Protein AF-A0A093X6L3-F1 (afdb_monomer)

Solvent-accessible surface area (backbone atoms only — not comparable to full-atom values): 15913 Å² total; per-residue (Å²): 143,77,87,82,82,77,93,65,81,79,76,78,76,73,74,77,77,55,94,42,71,71,52,40,49,50,62,57,40,66,75,55,52,45,45,46,65,46,51,22,37,48,50,16,42,62,71,37,81,84,49,60,29,46,73,72,15,43,45,73,48,80,65,42,68,60,50,48,42,68,75,51,39,84,50,42,48,76,58,95,65,26,39,26,51,67,43,74,65,54,55,50,54,31,60,47,83,68,98,80,60,98,78,60,88,68,55,54,53,64,46,61,49,23,43,53,49,19,51,34,22,52,53,57,67,64,22,64,43,63,75,82,37,86,46,68,80,60,49,55,50,49,64,62,30,36,61,41,29,56,60,25,49,45,56,32,86,78,77,54,70,69,60,51,53,53,54,55,55,59,41,39,75,88,41,69,57,29,67,63,34,46,65,56,24,42,49,73,79,38,72,89,58,87,80,77,61,68,44,47,68,35,53,38,34,40,52,54,38,59,70,56,52,52,54,36,61,77,64,69,76,64,63,61,79,52,53,38,79,70,72,45,27,29,67,55,29,35,52,48,36,55,44,60,72,66,46,85,49,86,81,53,58,62,62,53,52,46,45,73,72,70,39,80,78,80,80,74,77,81,79,128

Mean predicted aligned error: 12.71 Å

Foldseek 3Di:
DDDDDDPDPDDPPPPDDQPDPVSVCVVVFVVAKDALLLVQQLVLLLPVVPALASVNSGHDSVCSQVVCCVVCPQQWDADPRIITGPDPVSVVVQQDDDPDDPPPPRHDDLLVVLVSLLSSLLSLLSRPCVQVDPDCSRCVCLLVSLQCNLVSLLSNPDDDPVSLVSLLVCLQPVDVSVVRSVVSNCCNLPVPDDDDFDHSLLVCLLSVVVVNVVVCVVVVPDDQCDAIPQRAGNVNSNVLSVVSVVCPDPDCVVVSVVCSVPPHDPPPPPDD

Radius of gyration: 22.56 Å; Cα contacts (8 Å, |Δi|>4): 271; chains: 1; bounding box: 48×63×77 Å

Structure (mmCIF, N/CA/C/O backbone):
data_AF-A0A093X6L3-F1
#
_entry.id   AF-A0A093X6L3-F1
#
loop_
_atom_site.group_PDB
_atom_site.id
_atom_site.type_symbol
_atom_site.label_atom_id
_atom_site.label_alt_id
_atom_site.label_comp_id
_atom_site.label_asym_id
_atom_site.label_entity_id
_atom_site.label_seq_id
_atom_site.pdbx_PDB_ins_code
_atom_site.Cartn_x
_atom_site.Cartn_y
_atom_site.Cartn_z
_atom_site.occupancy
_atom_site.B_iso_or_equiv
_atom_site.auth_seq_id
_atom_site.auth_comp_id
_atom_site.auth_asym_id
_atom_site.auth_atom_id
_atom_site.pdbx_PDB_model_num
ATOM 1 N N . MET A 1 1 ? -26.623 -39.505 -35.369 1.00 36.78 1 MET A N 1
ATOM 2 C CA . MET A 1 1 ? -26.899 -39.295 -33.933 1.00 36.78 1 MET A CA 1
ATOM 3 C C . MET A 1 1 ? -25.691 -38.605 -33.318 1.00 36.78 1 MET A C 1
ATOM 5 O O . MET A 1 1 ? -24.685 -39.255 -33.071 1.00 36.78 1 MET A O 1
ATOM 9 N N . ARG A 1 2 ? -25.741 -37.274 -33.209 1.00 32.59 2 ARG A N 1
ATOM 10 C CA . ARG A 1 2 ? -24.766 -36.448 -32.484 1.00 32.59 2 ARG A CA 1
ATOM 11 C C . ARG A 1 2 ? -25.554 -35.759 -31.376 1.00 32.59 2 ARG A C 1
ATOM 13 O O . ARG A 1 2 ? -26.572 -35.148 -31.677 1.00 32.59 2 ARG A O 1
ATOM 20 N N . ASN A 1 3 ? -25.120 -35.947 -30.135 1.00 32.47 3 ASN A N 1
ATOM 21 C CA . ASN A 1 3 ? -25.684 -35.278 -28.970 1.00 32.47 3 ASN A CA 1
ATOM 22 C C . ASN A 1 3 ? -25.312 -33.796 -29.027 1.00 32.47 3 ASN A C 1
ATOM 24 O O . ASN A 1 3 ? -24.130 -33.455 -28.996 1.00 32.47 3 ASN A O 1
ATOM 28 N N . GLU A 1 4 ? -26.324 -32.941 -29.108 1.00 37.06 4 GLU A N 1
ATOM 29 C CA . GLU A 1 4 ? -26.212 -31.515 -28.828 1.00 37.06 4 GLU A CA 1
ATOM 30 C C . GLU A 1 4 ? -26.071 -31.348 -27.309 1.00 37.06 4 GLU A C 1
ATOM 32 O O . GLU A 1 4 ? -27.003 -31.615 -26.552 1.00 37.06 4 GLU A O 1
ATOM 37 N N . ALA A 1 5 ? -24.875 -30.974 -26.850 1.00 39.84 5 ALA A N 1
ATOM 38 C CA . ALA A 1 5 ? -24.668 -30.545 -25.474 1.00 39.84 5 ALA A CA 1
ATOM 39 C C . ALA A 1 5 ? -25.173 -29.102 -25.352 1.00 39.84 5 ALA A C 1
ATOM 41 O O . ALA A 1 5 ? -24.643 -28.182 -25.972 1.00 39.84 5 ALA A O 1
ATOM 42 N N . SER A 1 6 ? -26.248 -28.944 -24.592 1.00 39.56 6 SER A N 1
ATOM 43 C CA . SER A 1 6 ? -26.929 -27.690 -24.305 1.00 39.56 6 SER A CA 1
ATOM 44 C C . SER A 1 6 ? -26.009 -26.670 -23.622 1.00 39.56 6 SER 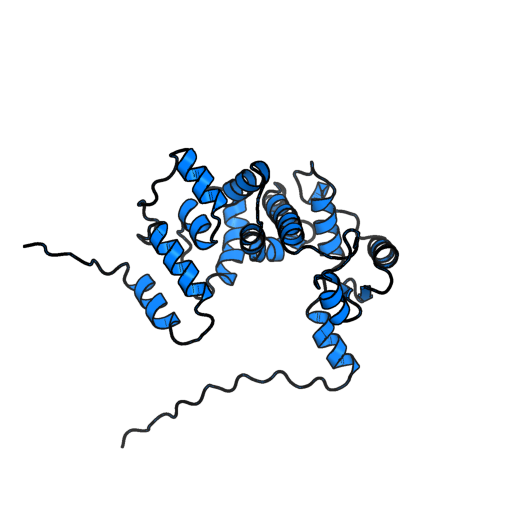A C 1
ATOM 46 O O . SER A 1 6 ? -25.432 -26.967 -22.578 1.00 39.56 6 SER A O 1
ATOM 48 N N . LEU A 1 7 ? -25.936 -25.463 -24.187 1.00 41.69 7 LEU A N 1
ATOM 49 C CA . LEU A 1 7 ? -25.287 -24.272 -23.631 1.00 41.69 7 LEU A CA 1
ATOM 50 C C . LEU A 1 7 ? -26.154 -23.666 -22.513 1.00 41.69 7 LEU A C 1
ATOM 52 O O . LEU A 1 7 ? -26.886 -22.706 -22.741 1.00 41.69 7 LEU A O 1
ATOM 56 N N . TRP A 1 8 ? -26.104 -24.244 -21.315 1.00 38.00 8 TRP A N 1
ATOM 57 C CA . TRP A 1 8 ? -26.571 -23.569 -20.101 1.00 38.00 8 TRP A CA 1
ATOM 58 C C . TRP A 1 8 ? -25.342 -23.147 -19.293 1.00 38.00 8 TRP A C 1
ATOM 60 O O . TRP A 1 8 ? -24.444 -23.975 -19.137 1.00 38.00 8 TRP A O 1
ATOM 70 N N . PRO A 1 9 ? -25.277 -21.905 -18.783 1.00 38.31 9 PRO A N 1
ATOM 71 C CA . PRO A 1 9 ? -24.230 -21.534 -17.848 1.00 38.31 9 PRO A CA 1
ATOM 72 C C . PRO A 1 9 ? -24.374 -22.424 -16.616 1.00 38.31 9 PRO A C 1
ATOM 74 O O . PRO A 1 9 ? -25.460 -22.517 -16.028 1.00 38.31 9 PRO A O 1
ATOM 77 N N . ASP A 1 10 ? -23.295 -23.127 -16.271 1.00 42.56 10 ASP A N 1
ATOM 78 C CA . ASP A 1 10 ? -23.202 -23.844 -15.009 1.00 42.56 10 ASP A CA 1
ATOM 79 C C . ASP A 1 10 ? -23.599 -22.880 -13.897 1.00 42.56 10 ASP A C 1
ATOM 81 O O . ASP A 1 10 ? -23.088 -21.767 -13.793 1.00 42.56 10 ASP A O 1
ATOM 85 N N . ARG A 1 11 ? -24.599 -23.307 -13.124 1.00 45.31 11 ARG A N 1
ATOM 86 C CA . ARG A 1 11 ? -25.235 -22.549 -12.052 1.00 45.31 11 ARG A CA 1
ATOM 87 C C . ARG A 1 11 ? -24.169 -21.855 -11.209 1.00 45.31 11 ARG A C 1
ATOM 89 O O . ARG A 1 11 ? -23.527 -22.510 -10.388 1.00 45.31 11 ARG A O 1
ATOM 96 N N . GLU A 1 12 ? -24.049 -20.537 -11.338 1.00 40.53 12 GLU A N 1
ATOM 97 C CA . GLU A 1 12 ? -23.501 -19.736 -10.255 1.00 40.53 12 GLU A CA 1
ATOM 98 C C . GLU A 1 12 ? -24.338 -20.067 -9.022 1.00 40.53 12 GLU A C 1
ATOM 100 O O . GLU A 1 12 ? -25.542 -19.798 -8.951 1.00 40.53 12 GLU A O 1
ATOM 105 N N . THR A 1 13 ? -23.729 -20.775 -8.076 1.00 41.03 13 THR A N 1
ATOM 106 C CA . THR A 1 13 ? -24.368 -21.099 -6.811 1.00 41.03 13 THR A CA 1
ATOM 107 C C . THR A 1 13 ? -24.620 -19.786 -6.098 1.00 41.03 13 THR A C 1
ATOM 109 O O . THR A 1 13 ? -23.701 -19.210 -5.515 1.00 41.03 13 THR A O 1
ATOM 112 N N . ILE A 1 14 ? -25.864 -19.311 -6.160 1.00 50.16 14 ILE A N 1
ATOM 113 C CA . ILE A 1 14 ? -26.328 -18.196 -5.345 1.00 50.16 14 ILE A CA 1
ATOM 114 C C . ILE A 1 14 ? -25.951 -18.548 -3.899 1.00 50.16 14 ILE A C 1
ATOM 116 O O . ILE A 1 14 ? -26.355 -19.617 -3.421 1.00 50.16 14 ILE A O 1
ATOM 120 N N . PRO A 1 15 ? -25.144 -17.721 -3.210 1.00 58.50 15 PRO A N 1
ATOM 121 C CA . PRO A 1 15 ? -24.748 -18.017 -1.847 1.00 58.50 15 PRO A CA 1
ATOM 122 C C . PRO A 1 15 ? -26.011 -18.196 -0.996 1.00 58.50 15 PRO A C 1
ATOM 124 O O . PRO A 1 15 ? -26.957 -17.416 -1.140 1.00 58.50 15 PRO A O 1
ATOM 127 N N . PRO A 1 16 ? -26.061 -19.228 -0.136 1.00 70.25 16 PRO A N 1
ATOM 128 C CA . PRO A 1 16 ? -27.260 -19.547 0.620 1.00 70.25 16 PRO A CA 1
ATOM 129 C C . PRO A 1 16 ? -27.702 -18.331 1.431 1.00 70.25 16 PRO A C 1
ATOM 131 O O . PRO A 1 16 ? -26.885 -17.690 2.112 1.00 70.25 16 PRO A O 1
ATOM 134 N N . LEU A 1 17 ? -29.002 -18.032 1.339 1.00 65.38 17 LEU A N 1
ATOM 135 C CA . LEU A 1 17 ? -29.633 -16.980 2.122 1.00 65.38 17 LEU A CA 1
ATOM 136 C C . LEU A 1 17 ? -29.279 -17.194 3.605 1.00 65.38 17 LEU A C 1
ATOM 138 O O . LEU A 1 17 ? -29.352 -18.327 4.086 1.00 65.38 17 LEU A O 1
ATOM 142 N N . PRO A 1 18 ? -28.838 -16.148 4.321 1.00 73.38 18 PRO A N 1
ATOM 143 C CA . PRO A 1 18 ? -28.549 -16.244 5.749 1.00 73.38 18 PRO A CA 1
ATOM 144 C C . PRO A 1 18 ? -29.778 -16.762 6.507 1.00 73.38 18 PRO A C 1
ATOM 146 O O . PRO A 1 18 ? -30.895 -16.315 6.249 1.00 73.38 18 PRO A O 1
ATOM 149 N N . MET A 1 19 ? -29.582 -17.704 7.435 1.00 74.19 19 MET A N 1
ATOM 150 C CA . MET A 1 19 ? -30.686 -18.381 8.128 1.00 74.19 19 MET A CA 1
ATOM 151 C C . MET A 1 19 ? -31.453 -17.450 9.067 1.00 74.19 19 MET A C 1
ATOM 153 O O . MET A 1 19 ? -32.583 -17.745 9.451 1.00 74.19 19 MET A O 1
ATOM 157 N N . ASN A 1 20 ? -30.840 -16.342 9.479 1.00 70.94 20 ASN A N 1
ATOM 158 C CA . ASN A 1 20 ? -31.464 -15.339 10.322 1.00 70.94 20 ASN A CA 1
ATOM 159 C C . ASN A 1 20 ? -30.838 -13.957 10.103 1.00 70.94 20 ASN A C 1
ATOM 161 O O . ASN A 1 20 ? -29.790 -13.802 9.475 1.00 70.94 20 ASN A O 1
ATOM 165 N N . VAL A 1 21 ? -31.515 -12.945 10.645 1.00 64.56 21 VAL A N 1
ATOM 166 C CA . VAL A 1 21 ? -31.099 -11.543 10.568 1.00 64.56 21 VAL A CA 1
ATOM 167 C C . VAL A 1 21 ? -29.666 -11.341 11.105 1.00 64.56 21 VAL A C 1
ATOM 169 O O . VAL A 1 21 ? -28.874 -10.740 10.384 1.00 64.56 21 VAL A O 1
ATOM 172 N N . PRO A 1 22 ? -29.261 -11.882 12.274 1.00 69.00 22 PRO A N 1
ATOM 173 C CA . PRO A 1 22 ? -27.867 -11.820 12.732 1.00 69.00 22 PRO A CA 1
ATOM 174 C C . PRO A 1 22 ? -26.827 -12.382 11.751 1.00 69.00 22 PRO A C 1
ATOM 176 O O . PRO A 1 22 ? -25.810 -11.734 11.526 1.00 69.00 22 PRO A O 1
ATOM 179 N N . GLU A 1 23 ? -27.074 -13.539 11.133 1.00 70.19 23 GLU A N 1
ATOM 180 C CA . GLU A 1 23 ? -26.163 -14.138 10.144 1.00 70.19 23 GLU A CA 1
ATOM 181 C C . GLU A 1 23 ? -26.102 -13.299 8.855 1.00 70.19 23 GLU A C 1
ATOM 183 O O . GLU A 1 23 ? -25.055 -13.191 8.215 1.00 70.19 23 GLU A O 1
ATOM 188 N N . ALA A 1 24 ? -27.215 -12.658 8.482 1.00 66.62 24 ALA A N 1
ATOM 189 C CA . ALA A 1 24 ? -27.254 -11.718 7.366 1.00 66.62 24 ALA A CA 1
ATOM 190 C C . ALA A 1 24 ? -26.367 -10.506 7.650 1.00 66.62 24 ALA A C 1
ATOM 192 O O . ALA A 1 24 ? -25.527 -10.147 6.823 1.00 66.62 24 ALA A O 1
ATOM 193 N N . TYR A 1 25 ? -26.504 -9.930 8.847 1.00 60.31 25 TYR A N 1
ATOM 194 C CA . TYR A 1 25 ? -25.642 -8.851 9.309 1.00 60.31 25 TYR A CA 1
ATOM 195 C C . TYR A 1 25 ? -24.182 -9.295 9.369 1.00 60.31 25 TYR A C 1
ATOM 197 O O . TYR A 1 25 ? -23.328 -8.586 8.861 1.00 60.31 25 TYR A O 1
ATOM 205 N N . GLU A 1 26 ? -23.870 -10.482 9.885 1.00 64.12 26 GLU A N 1
ATOM 206 C CA . GLU A 1 26 ? -22.498 -10.995 9.929 1.00 64.12 26 GLU A CA 1
ATOM 207 C C . GLU A 1 26 ? -21.884 -11.158 8.528 1.00 64.12 26 GLU A C 1
ATOM 209 O O . GLU A 1 26 ? -20.739 -10.762 8.310 1.00 64.12 26 GLU A O 1
ATOM 214 N N . LYS A 1 27 ? -22.640 -11.667 7.547 1.00 66.88 27 LYS A N 1
ATOM 215 C CA . LYS A 1 27 ? -22.183 -11.769 6.149 1.00 66.88 27 LYS A CA 1
ATOM 216 C C . LYS A 1 27 ? -21.976 -10.404 5.489 1.00 66.88 27 LYS A C 1
ATOM 218 O O . LYS A 1 27 ? -21.050 -10.268 4.694 1.00 66.88 27 LYS A O 1
ATOM 223 N N . ILE A 1 28 ? -22.807 -9.407 5.799 1.00 62.12 28 ILE A N 1
ATOM 224 C CA . ILE A 1 28 ? -22.666 -8.033 5.286 1.00 62.12 28 ILE A CA 1
ATOM 225 C C . ILE A 1 28 ? -21.468 -7.340 5.944 1.00 62.12 28 ILE A C 1
ATOM 227 O O . ILE A 1 28 ? -20.628 -6.768 5.258 1.00 62.12 28 ILE A O 1
ATOM 231 N N . LEU A 1 29 ? -21.351 -7.438 7.266 1.00 54.69 29 LEU A N 1
ATOM 232 C CA . LEU A 1 29 ? -20.326 -6.765 8.061 1.00 54.69 29 LEU A CA 1
ATOM 233 C C . LEU A 1 29 ? -18.935 -7.368 7.827 1.00 54.69 29 LEU A C 1
ATOM 235 O O . LEU A 1 29 ? -17.958 -6.627 7.757 1.00 54.69 29 LEU A O 1
ATOM 239 N N . ASN A 1 30 ? -18.830 -8.681 7.591 1.00 60.22 30 ASN A N 1
ATOM 240 C CA . ASN A 1 30 ? -17.570 -9.316 7.184 1.00 60.22 30 ASN A CA 1
ATOM 241 C C . ASN A 1 30 ? -17.024 -8.802 5.840 1.00 60.22 30 ASN A C 1
ATOM 243 O O . ASN A 1 30 ? -15.844 -9.003 5.569 1.00 60.22 30 ASN A O 1
ATOM 247 N N . ARG A 1 31 ? -17.832 -8.132 5.004 1.00 57.53 31 ARG A N 1
ATOM 248 C CA . ARG A 1 31 ? -17.331 -7.503 3.768 1.00 57.53 31 ARG A CA 1
ATOM 249 C C . ARG A 1 31 ? -16.543 -6.219 4.029 1.00 57.53 31 ARG A C 1
ATOM 251 O O . ARG A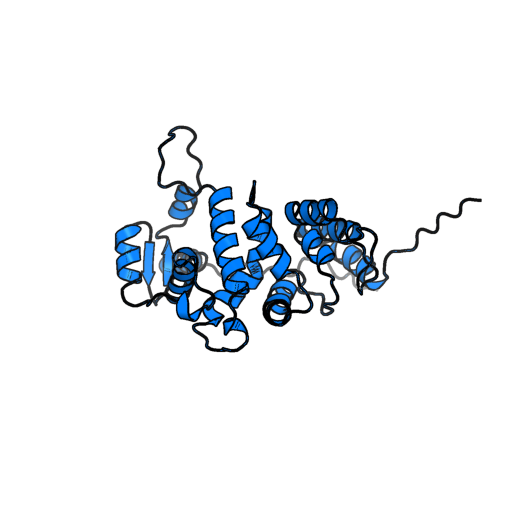 1 31 ? -15.824 -5.782 3.141 1.00 57.53 31 ARG A O 1
ATOM 258 N N . VAL A 1 32 ? -16.677 -5.615 5.213 1.00 61.97 32 VAL A N 1
ATOM 259 C CA . VAL A 1 32 ? -16.123 -4.284 5.530 1.00 61.97 32 VAL A CA 1
ATOM 260 C C . VAL A 1 32 ? -15.421 -4.293 6.892 1.00 61.97 32 VAL A C 1
ATOM 262 O O . VAL A 1 32 ? -15.550 -3.363 7.688 1.00 61.97 32 VAL A O 1
ATOM 265 N N . SER A 1 33 ? -14.710 -5.383 7.193 1.00 74.44 33 SER A N 1
ATOM 266 C CA . SER A 1 33 ? -13.996 -5.547 8.460 1.00 74.44 33 SER A CA 1
ATOM 267 C C . SER A 1 33 ? -12.486 -5.494 8.276 1.00 74.44 33 SER A C 1
ATOM 269 O O . SER A 1 33 ? -11.973 -6.132 7.359 1.00 74.44 33 SER A O 1
ATOM 271 N N . VAL A 1 34 ? -11.781 -4.834 9.192 1.00 82.50 34 VAL A N 1
ATOM 272 C CA . VAL A 1 34 ? -10.309 -4.820 9.252 1.00 82.50 34 VAL A CA 1
ATOM 273 C C . VAL A 1 34 ? -9.838 -5.317 10.612 1.00 82.50 34 VAL A C 1
ATOM 275 O O . VAL A 1 34 ? -10.431 -4.976 11.639 1.00 82.50 34 VAL A O 1
ATOM 278 N N . HIS A 1 35 ? -8.798 -6.148 10.651 1.00 89.62 35 HIS A N 1
ATOM 279 C CA . HIS A 1 35 ? -8.265 -6.641 11.915 1.00 89.62 35 HIS A CA 1
ATOM 280 C C . HIS A 1 35 ? -7.524 -5.509 12.651 1.00 89.62 35 HIS A C 1
ATOM 282 O O . HIS A 1 35 ? -6.781 -4.737 12.054 1.00 89.62 35 HIS A O 1
ATOM 288 N N . GLU A 1 36 ? -7.656 -5.415 13.972 1.00 88.12 36 GLU A N 1
ATOM 289 C CA . GLU A 1 36 ? -7.079 -4.340 14.794 1.00 88.12 36 GLU A CA 1
ATOM 290 C C . GLU A 1 36 ? -5.564 -4.208 14.600 1.00 88.12 36 GLU A C 1
ATOM 292 O O . GLU A 1 36 ? -5.048 -3.109 14.457 1.00 88.12 36 GLU A O 1
ATOM 297 N N . LYS A 1 37 ? -4.848 -5.334 14.517 1.00 91.44 37 LYS A N 1
ATOM 298 C CA . LYS A 1 37 ? -3.412 -5.374 14.185 1.00 91.44 37 LYS A CA 1
ATOM 299 C C . LYS A 1 37 ? -3.074 -4.844 12.785 1.00 91.44 37 LYS A C 1
ATOM 301 O O . LYS A 1 37 ? -2.024 -4.232 12.623 1.00 91.44 37 LYS A O 1
ATOM 306 N N . GLU A 1 38 ? -3.930 -5.073 11.790 1.00 92.31 38 GLU A N 1
ATOM 307 C CA . GLU A 1 38 ? -3.756 -4.500 10.445 1.00 92.31 38 GLU A CA 1
ATOM 308 C C . GLU A 1 38 ? -3.947 -2.985 10.504 1.00 92.31 38 GLU A C 1
ATOM 310 O O . GLU A 1 38 ? -3.107 -2.242 10.004 1.00 92.31 38 GLU A O 1
ATOM 315 N N . MET A 1 39 ? -4.988 -2.525 11.207 1.00 92.00 39 MET A N 1
ATOM 316 C CA . MET A 1 39 ? -5.229 -1.103 11.455 1.00 92.00 39 MET A CA 1
ATOM 317 C C . MET A 1 39 ? -4.075 -0.452 12.232 1.00 92.00 39 MET A C 1
ATOM 319 O O . MET A 1 39 ? -3.645 0.641 11.880 1.00 92.00 39 MET A O 1
ATOM 323 N N . ALA A 1 40 ? -3.532 -1.123 13.252 1.00 93.75 40 ALA A N 1
ATOM 324 C CA . ALA A 1 40 ? -2.395 -0.640 14.034 1.00 93.75 40 ALA A CA 1
ATOM 325 C C . ALA A 1 40 ? -1.152 -0.437 13.159 1.00 93.75 40 ALA A C 1
ATOM 327 O O . ALA A 1 40 ? -0.491 0.596 13.259 1.00 93.75 40 ALA A O 1
ATOM 328 N N . MET A 1 41 ? -0.858 -1.402 12.283 1.00 95.06 41 MET A N 1
ATOM 329 C CA . MET A 1 41 ? 0.242 -1.291 11.329 1.00 95.06 41 MET A CA 1
ATOM 330 C C . MET A 1 41 ? -0.016 -0.171 10.315 1.00 95.06 41 MET A C 1
ATOM 332 O O . MET A 1 41 ? 0.858 0.660 10.101 1.00 95.06 41 MET A O 1
ATOM 336 N N . ALA A 1 42 ? -1.211 -0.105 9.722 1.00 95.00 42 ALA A N 1
ATOM 337 C CA . ALA A 1 42 ? -1.546 0.891 8.702 1.00 95.00 42 ALA A CA 1
ATOM 338 C C . ALA A 1 42 ? -1.472 2.316 9.259 1.00 95.00 42 ALA A C 1
ATOM 340 O O . ALA A 1 42 ? -0.847 3.189 8.657 1.00 95.00 42 ALA A O 1
ATOM 341 N N . LEU A 1 43 ? -2.053 2.531 10.442 1.00 93.44 43 LEU A N 1
ATOM 342 C CA . LEU A 1 43 ? -1.986 3.805 11.146 1.00 93.44 43 LEU A CA 1
ATOM 343 C C . LEU A 1 43 ? -0.542 4.148 11.515 1.00 93.44 43 LEU A C 1
ATOM 345 O O . LEU A 1 43 ? -0.122 5.278 11.313 1.00 93.44 43 LEU A O 1
ATOM 349 N N . GLY A 1 44 ? 0.223 3.170 11.992 1.00 95.19 44 GLY A N 1
ATOM 350 C CA . GLY A 1 44 ? 1.629 3.339 12.325 1.00 95.19 44 GLY A CA 1
ATOM 351 C C . GLY A 1 44 ? 2.497 3.766 11.148 1.00 95.19 44 GLY A C 1
ATOM 352 O O . GLY A 1 44 ? 3.233 4.746 11.245 1.00 95.19 44 GLY A O 1
ATOM 353 N N . VAL A 1 45 ? 2.338 3.102 10.000 1.00 95.81 45 VAL A N 1
ATOM 354 C CA . VAL A 1 45 ? 2.965 3.516 8.739 1.00 95.81 45 VAL A CA 1
ATOM 355 C C . VAL A 1 45 ? 2.546 4.947 8.404 1.00 95.81 45 VAL A C 1
ATOM 357 O O . VAL A 1 45 ? 3.405 5.776 8.119 1.00 95.81 45 VAL A O 1
ATOM 360 N N . ALA A 1 46 ? 1.252 5.273 8.478 1.00 94.25 46 ALA A N 1
ATOM 361 C CA . ALA A 1 46 ? 0.744 6.602 8.142 1.00 94.25 46 ALA A CA 1
ATOM 362 C C . ALA A 1 46 ? 1.306 7.710 9.051 1.00 94.25 46 ALA A C 1
ATOM 364 O O . ALA A 1 46 ? 1.682 8.767 8.552 1.00 94.25 46 ALA A O 1
ATOM 365 N N . THR A 1 47 ? 1.399 7.475 10.362 1.00 92.94 47 THR A N 1
ATOM 366 C CA . THR A 1 47 ? 1.767 8.510 11.341 1.00 92.94 47 THR A CA 1
ATOM 367 C C . THR A 1 47 ? 3.264 8.623 11.604 1.00 92.94 47 THR A C 1
ATOM 369 O O . THR A 1 47 ? 3.722 9.676 12.038 1.00 92.94 47 THR A O 1
ATOM 372 N N . THR A 1 48 ? 4.037 7.565 11.357 1.00 93.44 48 THR A N 1
ATOM 373 C CA . THR A 1 48 ? 5.481 7.540 11.626 1.00 93.44 48 THR A CA 1
ATOM 374 C C . THR A 1 48 ? 6.238 7.746 10.317 1.00 93.44 48 THR A C 1
ATOM 376 O O . THR A 1 48 ? 6.648 6.775 9.683 1.00 93.44 48 THR A O 1
ATOM 379 N N . SER A 1 49 ? 6.372 9.000 9.860 1.00 81.19 49 SER A N 1
ATOM 380 C CA . SER A 1 49 ? 6.919 9.351 8.530 1.00 81.19 49 SER A CA 1
ATOM 381 C C . SER A 1 49 ? 8.312 8.764 8.262 1.00 81.19 49 SER A C 1
ATOM 383 O O . SER A 1 49 ? 8.549 8.231 7.177 1.00 81.19 49 SER A O 1
ATOM 385 N N . GLU A 1 50 ? 9.174 8.768 9.281 1.00 86.00 50 GLU A N 1
ATOM 386 C CA . GLU A 1 50 ? 10.589 8.379 9.189 1.00 86.00 50 GLU A CA 1
ATOM 387 C C . GLU A 1 50 ? 10.861 6.883 9.409 1.00 86.00 50 GLU A C 1
ATOM 389 O O . GLU A 1 50 ? 12.016 6.470 9.402 1.00 86.00 50 GLU A O 1
ATOM 394 N N . ALA A 1 51 ? 9.835 6.055 9.638 1.00 91.69 51 ALA A N 1
ATOM 395 C CA . ALA A 1 51 ? 10.055 4.627 9.861 1.00 91.69 51 ALA A CA 1
ATOM 396 C C . ALA A 1 51 ? 10.591 3.943 8.592 1.00 91.69 51 ALA A C 1
ATOM 398 O O . ALA A 1 51 ? 9.939 3.961 7.542 1.00 91.69 51 ALA A O 1
ATOM 399 N N . GLU A 1 52 ? 11.746 3.284 8.710 1.00 92.69 52 GLU A N 1
ATOM 400 C CA . GLU A 1 52 ? 12.352 2.493 7.630 1.00 92.69 52 GLU A CA 1
ATOM 401 C C . GLU A 1 52 ? 11.992 1.002 7.731 1.00 92.69 52 GLU A C 1
ATOM 403 O O . GLU A 1 52 ? 12.191 0.228 6.786 1.00 92.69 52 GLU A O 1
ATOM 408 N N . THR A 1 53 ? 11.448 0.592 8.878 1.00 95.38 53 THR A N 1
ATOM 409 C CA . THR A 1 53 ? 11.057 -0.787 9.181 1.00 95.38 53 THR A CA 1
ATOM 410 C C . THR A 1 53 ? 9.605 -0.878 9.654 1.00 95.38 53 THR A C 1
ATOM 412 O O . THR A 1 53 ? 9.052 0.056 10.241 1.00 95.38 53 THR A O 1
ATOM 415 N N . ALA A 1 54 ? 8.975 -2.031 9.434 1.00 94.44 54 ALA A N 1
ATOM 416 C CA . ALA A 1 54 ? 7.626 -2.310 9.914 1.00 94.44 54 ALA A CA 1
ATOM 417 C C . ALA A 1 54 ? 7.585 -2.419 11.442 1.00 94.44 54 ALA A C 1
ATOM 419 O O . ALA A 1 54 ? 6.575 -2.076 12.048 1.00 94.44 54 ALA A O 1
ATOM 420 N N . ILE A 1 55 ? 8.676 -2.853 12.081 1.00 94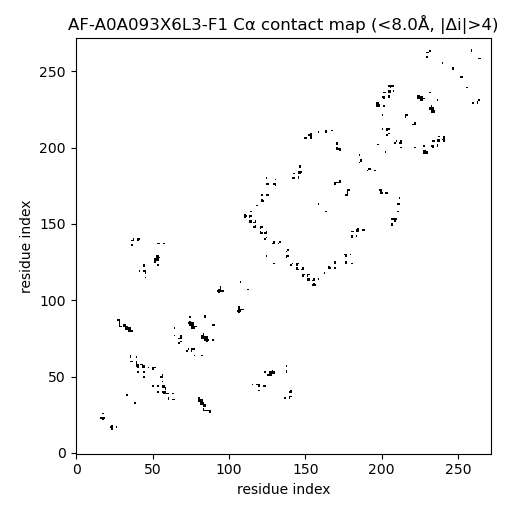.19 55 ILE A N 1
ATOM 421 C CA . ILE A 1 55 ? 8.794 -2.852 13.546 1.00 94.19 55 ILE A CA 1
ATOM 422 C C . ILE A 1 55 ? 8.735 -1.427 14.109 1.00 94.19 55 ILE A C 1
ATOM 424 O O . ILE A 1 55 ? 7.985 -1.196 15.053 1.00 94.19 55 ILE A O 1
ATOM 428 N N . GLU A 1 56 ? 9.486 -0.482 13.535 1.00 94.38 56 GLU A N 1
ATOM 429 C CA . GLU A 1 56 ? 9.471 0.926 13.964 1.00 94.38 56 GLU A CA 1
ATOM 430 C C . GLU A 1 56 ? 8.114 1.587 13.721 1.00 94.38 56 GLU A C 1
ATOM 432 O O . GLU A 1 56 ? 7.644 2.366 14.548 1.00 94.38 56 GLU A O 1
ATOM 437 N N . ALA A 1 57 ? 7.475 1.271 12.593 1.00 93.94 57 ALA A N 1
ATOM 438 C CA . ALA A 1 57 ? 6.156 1.799 12.277 1.00 93.94 57 ALA A CA 1
ATOM 439 C C . ALA A 1 57 ? 5.048 1.183 13.141 1.00 93.94 57 ALA A C 1
ATOM 441 O O . ALA A 1 57 ? 4.040 1.840 13.379 1.00 93.94 57 ALA A O 1
ATOM 442 N N . SER A 1 58 ? 5.198 -0.062 13.601 1.00 90.75 58 SER A N 1
ATOM 443 C CA . SER A 1 58 ? 4.138 -0.799 14.290 1.00 90.75 58 SER A CA 1
ATOM 444 C C . SER A 1 58 ? 3.679 -0.089 15.564 1.00 90.75 58 SER A C 1
ATOM 446 O O . SER A 1 58 ? 4.417 0.025 16.541 1.00 90.75 58 SER A O 1
ATOM 448 N N . LEU A 1 59 ? 2.400 0.284 15.612 1.00 91.19 59 LEU A N 1
ATOM 449 C CA . LEU A 1 59 ? 1.776 0.746 16.850 1.00 91.19 59 LEU A CA 1
ATOM 450 C C . LEU A 1 59 ? 1.412 -0.434 17.751 1.00 91.19 59 LEU A C 1
ATOM 452 O O . LEU A 1 59 ? 1.083 -1.522 17.271 1.00 91.19 59 LEU A O 1
ATOM 456 N N . ASN A 1 60 ? 1.430 -0.207 19.068 1.00 87.75 60 ASN A N 1
ATOM 457 C CA . ASN A 1 60 ? 0.873 -1.174 20.008 1.00 87.75 60 ASN A CA 1
ATOM 458 C C . ASN A 1 60 ? -0.652 -1.265 19.782 1.00 87.75 60 ASN A C 1
ATOM 460 O O . ASN A 1 60 ? -1.326 -0.236 19.912 1.00 87.75 60 ASN A O 1
ATOM 464 N N . PRO A 1 61 ? -1.204 -2.449 19.449 1.00 85.81 61 PRO A N 1
ATOM 465 C CA . PRO A 1 61 ? -2.647 -2.625 19.343 1.00 85.81 61 PRO A CA 1
ATOM 466 C C . PRO A 1 61 ? -3.367 -2.453 20.690 1.00 85.81 61 PRO A C 1
ATOM 468 O O . PRO A 1 61 ? -4.553 -2.149 20.692 1.00 85.81 61 PRO A O 1
ATOM 471 N N . ASP A 1 62 ? -2.688 -2.592 21.834 1.00 87.19 62 ASP A N 1
ATOM 472 C CA . ASP A 1 62 ? -3.325 -2.423 23.141 1.00 87.19 62 ASP A CA 1
ATOM 473 C C . ASP A 1 62 ? -3.905 -1.008 23.293 1.00 87.19 62 ASP A C 1
ATOM 475 O O . ASP A 1 62 ? -3.211 0.008 23.164 1.00 87.19 62 ASP A O 1
ATOM 479 N N . GLY A 1 63 ? -5.203 -0.925 23.585 1.00 84.75 63 GLY A N 1
ATOM 480 C CA . GLY A 1 63 ? -5.898 0.354 23.712 1.00 84.75 63 GLY A CA 1
ATOM 481 C C . GLY A 1 63 ? -6.301 0.989 22.376 1.00 84.75 63 GLY A C 1
ATOM 482 O O . GLY A 1 63 ? -6.880 2.083 22.374 1.00 84.75 63 GLY A O 1
ATOM 483 N N . LEU A 1 64 ? -5.966 0.375 21.232 1.00 88.62 64 LEU A N 1
ATOM 484 C CA . LEU A 1 64 ? -6.320 0.900 19.914 1.00 88.62 64 LEU A CA 1
ATOM 485 C C . LEU A 1 64 ? -7.830 0.810 19.693 1.00 88.62 64 LEU A C 1
ATOM 487 O O . LEU A 1 64 ? -8.432 1.799 19.274 1.00 88.62 64 LEU A O 1
ATOM 491 N N . ALA A 1 65 ? -8.454 -0.313 20.048 1.00 86.00 65 ALA A N 1
ATOM 492 C CA . ALA A 1 65 ? -9.901 -0.474 19.996 1.00 86.00 65 ALA A CA 1
ATOM 493 C C . ALA A 1 65 ? -10.656 0.631 20.758 1.00 86.00 65 ALA A C 1
ATOM 495 O O . ALA A 1 65 ? -11.618 1.203 20.238 1.00 86.00 65 ALA A O 1
ATOM 496 N N . GLU A 1 66 ? -10.223 0.978 21.971 1.00 88.56 66 GLU A N 1
ATOM 497 C CA . GLU A 1 66 ? -10.811 2.055 22.773 1.00 88.56 66 GLU A CA 1
ATOM 498 C C . GLU A 1 66 ? -10.624 3.420 22.108 1.00 88.56 66 GLU A C 1
ATOM 500 O O . GLU A 1 66 ? -11.562 4.219 22.069 1.00 88.56 66 GLU A O 1
ATOM 505 N N . LYS A 1 67 ? -9.437 3.694 21.550 1.00 90.06 67 LYS A N 1
ATOM 506 C CA . LYS A 1 67 ? -9.166 4.944 20.821 1.00 90.06 67 LYS A CA 1
ATOM 507 C C . LYS A 1 67 ? -10.039 5.065 19.575 1.00 90.06 67 LYS A C 1
ATOM 509 O O . LYS A 1 67 ? -10.633 6.120 19.372 1.00 90.06 67 LYS A O 1
ATOM 514 N N . ILE A 1 68 ? -10.152 3.999 18.785 1.00 88.62 68 ILE A N 1
ATOM 515 C CA . ILE A 1 68 ? -10.986 3.952 17.579 1.00 88.62 68 ILE A CA 1
ATOM 516 C C . ILE A 1 68 ? -12.451 4.181 17.945 1.00 88.62 68 ILE A C 1
ATOM 518 O O . ILE A 1 68 ? -13.084 5.067 17.381 1.00 88.62 68 ILE A O 1
ATOM 522 N N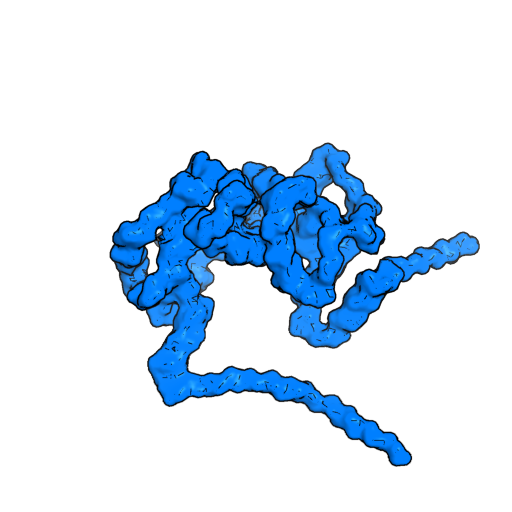 . ARG A 1 69 ? -12.982 3.467 18.946 1.00 88.69 69 ARG A N 1
ATOM 523 C CA . ARG A 1 69 ? -14.359 3.685 19.422 1.00 88.69 69 ARG A CA 1
ATOM 524 C C . ARG A 1 69 ? -14.577 5.114 19.921 1.00 88.69 69 ARG A C 1
ATOM 526 O O . ARG A 1 69 ? -15.632 5.684 19.674 1.00 88.69 69 ARG A O 1
ATOM 533 N N . ARG A 1 70 ? -13.592 5.713 20.597 1.00 89.38 70 ARG A N 1
ATOM 534 C CA . ARG A 1 70 ? -13.681 7.099 21.083 1.00 89.38 70 ARG A CA 1
ATOM 535 C C . ARG A 1 70 ? -13.690 8.126 19.948 1.00 89.38 70 ARG A C 1
ATOM 537 O O . ARG A 1 70 ? -14.403 9.114 20.060 1.00 89.38 70 ARG A O 1
ATOM 544 N N . LEU A 1 71 ? -12.892 7.919 18.900 1.00 87.75 71 LEU A N 1
ATOM 545 C CA . LEU A 1 71 ? -12.772 8.851 17.771 1.00 87.75 71 LEU A CA 1
ATOM 546 C C . LEU A 1 71 ? -13.917 8.698 16.766 1.00 87.75 71 LEU A C 1
ATOM 548 O O . LEU A 1 71 ? -14.477 9.689 16.314 1.00 87.75 71 LEU A O 1
ATOM 552 N N . CYS A 1 72 ? -14.270 7.459 16.430 1.00 86.00 72 CYS A N 1
ATOM 553 C CA . CYS A 1 72 ? -15.265 7.152 15.406 1.00 86.00 72 CYS A CA 1
ATOM 554 C C . CYS A 1 72 ? -16.684 7.003 15.981 1.00 86.00 72 CYS A C 1
ATOM 556 O O . CYS A 1 72 ? -17.658 7.005 15.230 1.00 86.00 72 CYS A O 1
ATOM 558 N N . GLY A 1 73 ? -16.833 6.878 17.303 1.00 85.19 73 GLY A N 1
ATOM 559 C CA . GLY A 1 73 ? -18.129 6.803 17.974 1.00 85.19 73 GLY A CA 1
ATOM 560 C C . GLY A 1 73 ? -19.023 5.697 17.409 1.00 85.19 73 GLY A C 1
ATOM 561 O O . GLY A 1 73 ? -18.600 4.557 17.236 1.00 85.19 73 GLY A O 1
ATOM 562 N N . LEU A 1 74 ? -20.267 6.060 17.090 1.00 82.69 74 LEU A N 1
ATOM 563 C CA . LEU A 1 74 ? -21.287 5.154 16.554 1.00 82.69 74 LEU A CA 1
ATOM 564 C C . LEU A 1 74 ? -21.076 4.780 15.076 1.00 82.69 74 LEU A C 1
ATOM 566 O O . LEU A 1 74 ? -21.920 4.105 14.499 1.00 82.69 74 LEU A O 1
ATOM 570 N N . PHE A 1 75 ? -19.987 5.201 14.429 1.00 82.69 75 PHE A N 1
ATOM 571 C CA . PHE A 1 75 ? -19.689 4.727 13.074 1.00 82.69 75 PHE A CA 1
ATOM 572 C C . PHE A 1 75 ? -19.108 3.321 13.071 1.00 82.69 75 PHE A C 1
ATOM 574 O O . PHE A 1 75 ? -19.275 2.606 12.084 1.00 82.69 75 PHE A O 1
ATOM 581 N N . VAL A 1 76 ? -18.467 2.909 14.168 1.00 87.75 76 VAL A N 1
ATOM 582 C CA . VAL A 1 76 ? -17.762 1.632 14.247 1.00 87.75 76 VAL A CA 1
ATOM 583 C C . VAL A 1 76 ? -18.189 0.807 15.451 1.00 87.75 76 VAL A C 1
ATOM 585 O O . VAL A 1 76 ? -18.489 1.328 16.523 1.00 87.75 76 VAL A O 1
ATOM 588 N N . PHE A 1 77 ? -18.138 -0.509 15.302 1.00 88.19 77 PHE A N 1
ATOM 589 C CA . PHE A 1 77 ? -18.120 -1.427 16.432 1.00 88.19 77 PHE A CA 1
ATOM 590 C C . PHE A 1 77 ? -16.959 -2.406 16.261 1.00 88.19 77 PHE A C 1
ATOM 592 O O . PHE A 1 77 ? -16.482 -2.650 15.156 1.00 88.19 77 PHE A O 1
ATOM 599 N N . ILE A 1 78 ? -16.470 -2.945 17.376 1.00 87.94 78 ILE A N 1
ATOM 600 C CA . ILE A 1 78 ? -15.315 -3.848 17.379 1.00 87.94 78 ILE A CA 1
ATOM 601 C C . ILE A 1 78 ? -15.727 -5.141 18.062 1.00 87.94 78 ILE A C 1
ATOM 603 O O . ILE A 1 78 ? -16.224 -5.098 19.193 1.00 87.94 78 ILE A O 1
ATOM 607 N N . LYS A 1 79 ? -15.520 -6.262 17.370 1.00 85.56 79 LYS A N 1
ATOM 608 C CA . LYS A 1 79 ? -15.836 -7.621 17.821 1.00 85.56 79 LYS A CA 1
ATOM 609 C C . LYS A 1 79 ? -14.741 -8.570 17.332 1.00 85.56 79 LYS A C 1
ATOM 611 O O . LYS A 1 79 ? -14.336 -8.475 16.180 1.00 85.56 79 LYS A O 1
ATOM 616 N N . ASP A 1 80 ? -14.265 -9.464 18.197 1.00 86.50 80 ASP A N 1
ATOM 617 C CA . ASP A 1 80 ? -13.252 -10.482 17.864 1.00 86.50 80 ASP A CA 1
ATOM 618 C C . ASP A 1 80 ? -11.999 -9.902 17.174 1.00 86.50 80 ASP A C 1
ATOM 620 O O . ASP A 1 80 ? -11.535 -10.417 16.160 1.00 86.50 80 ASP A O 1
ATOM 624 N N . LEU A 1 81 ? -11.474 -8.789 17.710 1.00 86.56 81 LEU A N 1
ATOM 625 C CA . LEU A 1 81 ? -10.324 -8.036 17.172 1.00 86.56 81 LEU A CA 1
ATOM 626 C C . LEU A 1 81 ? -10.526 -7.466 15.759 1.00 86.56 81 LEU A C 1
ATOM 628 O O . LEU A 1 81 ? -9.566 -7.025 15.134 1.00 86.56 81 LEU A O 1
ATOM 632 N N . LYS A 1 82 ? -11.754 -7.449 15.243 1.00 86.50 82 LYS A N 1
ATOM 633 C CA . LYS A 1 82 ? -12.101 -6.834 13.963 1.00 86.50 82 LYS A CA 1
ATOM 634 C C . LYS A 1 82 ? -12.899 -5.559 14.184 1.00 86.50 82 LYS A C 1
ATOM 636 O O . LYS A 1 82 ? -13.788 -5.509 15.036 1.00 86.50 82 LYS A O 1
ATOM 641 N N . ILE A 1 83 ? -12.574 -4.543 13.400 1.00 87.62 83 ILE A N 1
ATOM 642 C CA . ILE A 1 83 ? -13.247 -3.249 13.356 1.00 87.62 83 ILE A CA 1
ATOM 643 C C . ILE A 1 83 ? -14.227 -3.287 12.191 1.00 87.62 83 ILE A C 1
ATOM 645 O O . ILE A 1 83 ? -13.838 -3.615 11.074 1.00 87.62 83 ILE A O 1
ATOM 649 N N . TYR A 1 84 ? -15.477 -2.940 12.462 1.00 85.44 84 TYR A N 1
ATOM 650 C CA . TYR A 1 84 ? -16.568 -2.936 11.498 1.00 85.44 84 TYR A CA 1
ATOM 651 C C . TYR A 1 84 ? -17.222 -1.564 11.479 1.00 85.44 84 TYR A C 1
ATOM 653 O O . TYR A 1 84 ? -17.329 -0.925 12.526 1.00 85.44 84 TYR A O 1
ATOM 661 N N . LEU A 1 85 ? -17.750 -1.154 10.328 1.00 85.00 85 LEU A N 1
ATOM 662 C CA . LEU A 1 85 ? -18.764 -0.102 10.297 1.00 85.00 85 LEU A CA 1
ATOM 663 C C . LEU A 1 85 ? -20.076 -0.633 10.889 1.00 85.00 85 LEU A C 1
ATOM 665 O O . LEU A 1 85 ? -20.422 -1.790 10.667 1.00 85.00 85 LEU A O 1
ATOM 669 N N . ILE A 1 86 ? -20.832 0.194 11.617 1.00 82.56 86 ILE A N 1
ATOM 670 C CA . ILE A 1 86 ? -22.128 -0.230 12.186 1.00 82.56 86 ILE A CA 1
ATOM 671 C C . ILE A 1 86 ? -23.136 -0.588 11.085 1.00 82.56 86 ILE A C 1
ATOM 673 O O . ILE A 1 86 ? -23.946 -1.498 11.260 1.00 82.56 86 ILE A O 1
ATOM 677 N N . HIS A 1 87 ? -23.085 0.098 9.941 1.00 80.19 87 HIS A N 1
ATOM 678 C CA . HIS A 1 87 ? -23.982 -0.158 8.820 1.00 80.19 87 HIS A CA 1
ATOM 679 C C . HIS A 1 87 ? -23.325 0.180 7.478 1.00 80.19 87 HIS A C 1
ATOM 681 O O . HIS A 1 87 ? -22.483 1.073 7.412 1.00 80.19 87 HIS A O 1
ATOM 687 N N . GLN A 1 88 ? -23.756 -0.468 6.390 1.00 74.38 88 GLN A N 1
ATOM 688 C CA . GLN A 1 88 ? -23.286 -0.148 5.033 1.00 74.38 88 GLN A CA 1
ATOM 689 C C . GLN A 1 88 ? -23.554 1.322 4.665 1.00 74.38 88 GLN A C 1
ATOM 691 O O . GLN A 1 88 ? -22.707 1.981 4.072 1.00 74.38 88 GLN A O 1
ATOM 696 N N . THR A 1 89 ? -24.680 1.884 5.108 1.00 78.81 89 THR A N 1
ATOM 697 C CA . THR A 1 89 ? -25.000 3.306 4.883 1.00 78.81 89 THR A CA 1
ATOM 698 C C . THR A 1 89 ? -24.026 4.259 5.575 1.00 78.81 89 THR A C 1
ATOM 700 O O . THR A 1 89 ? -23.955 5.419 5.193 1.00 78.81 89 THR A O 1
ATOM 703 N N . ALA A 1 90 ? -23.265 3.804 6.579 1.00 78.00 90 ALA A N 1
ATOM 704 C CA . ALA A 1 90 ? -22.190 4.601 7.160 1.00 78.00 90 ALA A CA 1
ATOM 705 C C . ALA A 1 90 ? -21.048 4.782 6.150 1.00 78.00 90 ALA A C 1
ATOM 707 O O . ALA A 1 90 ? -20.518 5.879 6.023 1.00 78.00 90 ALA A O 1
ATOM 708 N N . GLN A 1 91 ? -20.719 3.734 5.385 1.00 80.50 91 GLN A N 1
ATOM 709 C CA . GLN A 1 91 ? -19.768 3.828 4.278 1.00 80.50 91 GLN A CA 1
ATOM 710 C C . GLN A 1 91 ? -20.291 4.780 3.204 1.00 80.50 91 GLN A C 1
ATOM 712 O O . GLN A 1 91 ? -19.582 5.702 2.818 1.00 80.50 91 GLN A O 1
ATOM 717 N N . GLU A 1 92 ? -21.538 4.581 2.766 1.00 80.62 92 GLU A N 1
ATOM 718 C CA . GLU A 1 92 ? -22.186 5.419 1.748 1.00 80.62 92 GLU A CA 1
ATOM 719 C C . GLU A 1 92 ? -22.216 6.886 2.176 1.00 80.62 92 GLU A C 1
ATOM 721 O O . GLU A 1 92 ? -21.892 7.757 1.380 1.00 80.62 92 GLU A O 1
ATOM 726 N N . PHE A 1 93 ? -22.521 7.160 3.446 1.00 81.38 93 PHE A N 1
ATOM 727 C CA . PHE A 1 93 ? -22.477 8.503 4.013 1.00 81.38 93 PHE A CA 1
ATOM 728 C C . PHE A 1 93 ? -21.074 9.118 3.917 1.00 81.38 93 PHE A C 1
ATOM 730 O O . PHE A 1 93 ? -20.944 10.220 3.389 1.00 81.38 93 PHE A O 1
ATOM 737 N N . LEU A 1 94 ? -20.031 8.398 4.353 1.00 79.31 94 LEU A N 1
ATOM 738 C CA . LEU A 1 94 ? -18.643 8.886 4.361 1.00 79.31 94 LEU A CA 1
ATOM 739 C C . LEU A 1 94 ? -18.096 9.184 2.955 1.00 79.31 94 LEU A C 1
ATOM 741 O O . LEU A 1 94 ? -17.272 10.083 2.810 1.00 79.31 94 LEU A O 1
ATOM 745 N N . ILE A 1 95 ? -18.555 8.460 1.929 1.00 79.69 95 ILE A N 1
ATOM 746 C CA . ILE A 1 95 ? -18.124 8.649 0.529 1.00 79.69 95 ILE A CA 1
ATOM 747 C C . ILE A 1 95 ? -19.103 9.492 -0.300 1.00 79.69 95 ILE A C 1
ATOM 749 O O . ILE A 1 95 ? -18.811 9.831 -1.448 1.00 79.69 95 ILE A O 1
ATOM 753 N N . SER A 1 96 ? -20.282 9.821 0.241 1.00 75.00 96 SER A N 1
ATOM 754 C CA . SER A 1 96 ? -21.277 10.623 -0.470 1.00 75.00 96 SER A CA 1
ATOM 755 C C . SER A 1 96 ? -20.850 12.084 -0.511 1.00 75.00 96 SER A C 1
ATOM 757 O O . SER A 1 96 ? -20.711 12.757 0.511 1.00 75.00 96 SER A O 1
ATOM 759 N N . LYS A 1 97 ? -20.664 12.600 -1.724 1.00 66.94 97 LYS A N 1
ATOM 760 C CA . LYS A 1 97 ? -20.428 14.023 -1.935 1.00 66.94 97 LYS A CA 1
ATOM 761 C C . LYS A 1 97 ? -21.739 14.776 -1.707 1.00 66.94 97 LYS A C 1
ATOM 763 O O . LYS A 1 97 ? -22.661 14.681 -2.514 1.00 66.94 97 LYS A O 1
ATOM 768 N N . VAL A 1 98 ? -21.836 15.528 -0.613 1.00 64.69 98 VAL A N 1
ATOM 769 C CA . VAL A 1 98 ? -22.951 16.462 -0.404 1.00 64.69 98 VAL A CA 1
ATOM 770 C C . VAL A 1 98 ? -22.570 17.808 -1.013 1.00 64.69 98 VAL A C 1
ATOM 772 O O . VAL A 1 98 ? -21.692 18.501 -0.510 1.00 64.69 98 VAL A O 1
ATOM 775 N N . ASP A 1 99 ? -23.251 18.195 -2.089 1.00 61.41 99 ASP A N 1
ATOM 776 C CA . ASP A 1 99 ? -22.923 19.352 -2.942 1.00 61.41 99 ASP A CA 1
ATOM 777 C C . ASP A 1 99 ? -23.056 20.750 -2.290 1.00 61.41 99 ASP A C 1
ATOM 779 O O . ASP A 1 99 ? -23.147 21.751 -3.000 1.00 61.41 99 ASP A O 1
ATOM 783 N N . LYS A 1 100 ? -23.131 20.888 -0.957 1.00 51.69 100 LYS A N 1
ATOM 784 C CA . LYS A 1 100 ? -23.613 22.147 -0.349 1.00 51.69 100 LYS A CA 1
ATOM 785 C C . LYS A 1 100 ? -22.927 22.658 0.915 1.00 51.69 100 LYS A C 1
ATOM 787 O O . LYS A 1 100 ? -23.437 23.617 1.486 1.00 51.69 100 LYS A O 1
ATOM 792 N N . SER A 1 101 ? -21.789 22.121 1.350 1.00 52.94 101 SER A N 1
ATOM 793 C CA . SER A 1 101 ? -21.055 22.781 2.440 1.00 52.94 101 SER A CA 1
ATOM 794 C C . SER A 1 101 ? -19.534 22.636 2.300 1.00 52.94 101 SER A C 1
ATOM 796 O O . SER A 1 101 ? -19.053 21.506 2.258 1.00 52.94 101 SER A O 1
ATOM 798 N N . PRO A 1 102 ? -18.778 23.751 2.233 1.00 54.84 102 PRO A N 1
ATOM 799 C CA . PRO A 1 102 ? -17.311 23.750 2.181 1.00 54.84 102 PRO A CA 1
ATOM 800 C C . PRO A 1 102 ? -16.617 23.135 3.410 1.00 54.84 102 PRO A C 1
ATOM 802 O O . PRO A 1 102 ? -15.435 22.826 3.330 1.00 54.84 102 PRO A O 1
ATOM 805 N N . ASP A 1 103 ? -17.338 22.930 4.519 1.00 56.94 103 ASP A N 1
ATOM 806 C CA . ASP A 1 103 ? -16.757 22.617 5.836 1.00 56.94 103 ASP A CA 1
ATOM 807 C C . ASP A 1 103 ? -17.032 21.180 6.329 1.00 56.94 103 ASP A C 1
ATOM 809 O O . ASP A 1 103 ? -17.014 20.904 7.532 1.00 56.94 103 ASP A O 1
ATOM 813 N N . LEU A 1 104 ? -17.337 20.232 5.437 1.00 57.03 104 LEU A N 1
ATOM 814 C CA . LEU A 1 104 ? -17.670 18.863 5.854 1.00 57.03 104 LEU A CA 1
ATOM 815 C C . LEU A 1 104 ? -16.403 18.042 6.128 1.00 57.03 104 LEU A C 1
ATOM 817 O O . LEU A 1 104 ? -15.905 17.319 5.272 1.00 57.03 104 LEU A O 1
ATOM 821 N N . THR A 1 105 ? -15.930 18.108 7.373 1.00 63.12 105 THR A N 1
ATOM 822 C CA . THR A 1 105 ? -14.785 17.359 7.931 1.00 63.12 105 THR A CA 1
ATOM 823 C C . THR A 1 105 ? -14.944 15.832 7.963 1.00 63.12 105 THR A C 1
ATOM 825 O O . THR A 1 105 ? -14.024 15.132 8.377 1.00 63.12 105 THR A O 1
ATOM 828 N N . TRP A 1 106 ? -16.100 15.301 7.563 1.00 69.69 106 TRP A N 1
ATOM 829 C CA . TRP A 1 106 ? -16.429 13.872 7.616 1.00 69.69 106 TRP A CA 1
ATOM 830 C C . TRP A 1 106 ? -16.490 13.195 6.240 1.00 69.69 106 TRP A C 1
ATOM 832 O O . TRP A 1 106 ? -16.613 11.973 6.183 1.00 69.69 106 TRP A O 1
ATOM 842 N N . TYR A 1 107 ? -16.423 13.958 5.145 1.00 78.81 107 TYR A N 1
ATOM 843 C CA . TYR A 1 107 ? -16.389 13.407 3.792 1.00 78.81 107 TYR A CA 1
ATOM 844 C C . TYR A 1 107 ? -14.978 12.916 3.459 1.00 78.81 107 TYR A C 1
ATOM 846 O O . TYR A 1 107 ? -14.007 13.667 3.550 1.00 78.81 107 TYR A O 1
ATOM 854 N N . LEU A 1 108 ? -14.876 11.655 3.047 1.00 79.81 108 LEU A N 1
ATOM 855 C CA . LEU A 1 108 ? -13.643 11.072 2.542 1.00 79.81 108 LEU A CA 1
ATOM 856 C C . LEU A 1 108 ? -13.563 11.337 1.043 1.00 79.81 108 LEU A C 1
ATOM 858 O O . LEU A 1 108 ? -14.184 10.638 0.242 1.00 79.81 108 LEU A O 1
ATOM 862 N N . GLU A 1 109 ? -12.796 12.360 0.659 1.00 84.44 109 GLU A N 1
ATOM 863 C CA . GLU A 1 109 ? -12.552 12.628 -0.754 1.00 84.44 109 GLU A CA 1
ATOM 864 C C . GLU A 1 109 ? -11.851 11.414 -1.388 1.00 84.44 109 GLU A C 1
ATOM 866 O O . GLU A 1 109 ? -10.783 11.022 -0.904 1.00 84.44 109 GLU A O 1
ATOM 871 N N . PRO A 1 110 ? -12.410 10.807 -2.457 1.00 83.69 110 PRO A N 1
ATOM 872 C CA . PRO A 1 110 ? -11.839 9.601 -3.046 1.00 83.69 110 PRO A CA 1
ATOM 873 C C . PRO A 1 110 ? -10.377 9.784 -3.454 1.00 83.69 110 PRO A C 1
ATOM 875 O O . PRO A 1 110 ? -9.535 9.001 -3.045 1.00 83.69 110 PRO A O 1
ATOM 878 N N . SER A 1 111 ? -10.042 10.869 -4.155 1.00 85.38 111 SER A N 1
ATOM 879 C CA . SER A 1 111 ? -8.667 11.168 -4.588 1.00 85.38 111 SER A CA 1
ATOM 880 C C . SER A 1 111 ? -7.678 11.251 -3.416 1.00 85.38 111 SER A C 1
ATOM 882 O O . SER A 1 111 ? -6.593 10.672 -3.479 1.00 85.38 111 SER A O 1
ATOM 884 N N . GLN A 1 112 ? -8.053 11.930 -2.325 1.00 88.44 112 GLN A N 1
ATOM 885 C CA . GLN A 1 112 ? -7.230 12.024 -1.118 1.00 88.44 112 GLN A CA 1
ATOM 886 C C . GLN A 1 112 ? -7.133 10.680 -0.399 1.00 88.44 112 GLN A C 1
ATOM 888 O O . GLN A 1 112 ? -6.082 10.339 0.137 1.00 88.44 112 GLN A O 1
ATOM 893 N N . THR A 1 113 ? -8.211 9.898 -0.386 1.00 90.12 113 THR A N 1
ATOM 894 C CA . THR A 1 113 ? -8.214 8.552 0.198 1.00 90.12 113 THR A CA 1
ATOM 895 C C . THR A 1 113 ? -7.243 7.647 -0.555 1.00 90.12 113 THR A C 1
ATOM 897 O O . THR A 1 113 ? -6.390 7.019 0.067 1.00 90.12 113 THR A O 1
ATOM 900 N N . GLU A 1 114 ? -7.291 7.653 -1.888 1.00 93.62 114 GLU A N 1
ATOM 901 C CA . GLU A 1 114 ? -6.370 6.894 -2.738 1.00 93.62 114 GLU A CA 1
ATOM 902 C C . GLU A 1 114 ? -4.913 7.335 -2.548 1.00 93.62 114 GLU A C 1
ATOM 904 O O . GLU A 1 114 ? -4.011 6.495 -2.519 1.00 93.62 114 GLU A O 1
ATOM 909 N N . LEU A 1 115 ? -4.663 8.631 -2.319 1.00 94.81 115 LEU A N 1
ATOM 910 C CA . LEU A 1 115 ? -3.330 9.130 -1.975 1.00 94.81 115 LEU A CA 1
ATOM 911 C C . LEU A 1 115 ? -2.837 8.574 -0.630 1.00 94.81 115 LEU A C 1
ATOM 913 O O . LEU A 1 115 ? -1.728 8.042 -0.569 1.00 94.81 115 LEU A O 1
ATOM 917 N N . HIS A 1 116 ? -3.650 8.633 0.429 1.00 94.38 116 HIS A N 1
ATOM 918 C CA . HIS A 1 116 ? -3.277 8.071 1.732 1.00 94.38 116 HIS A CA 1
ATOM 919 C C . HIS A 1 116 ? -3.029 6.560 1.643 1.00 94.38 116 HIS A C 1
ATOM 921 O O . HIS A 1 116 ? -2.023 6.060 2.150 1.00 94.38 116 HIS A O 1
ATOM 927 N N . MET A 1 117 ? -3.904 5.826 0.951 1.00 95.88 117 MET A N 1
ATOM 928 C CA . MET A 1 117 ? -3.762 4.379 0.784 1.00 95.88 117 MET A CA 1
ATOM 929 C C . MET A 1 117 ? -2.534 4.014 -0.053 1.00 95.88 117 MET A C 1
ATOM 931 O O . MET A 1 117 ? -1.813 3.074 0.293 1.00 95.88 117 MET A O 1
ATOM 935 N N . THR A 1 118 ? -2.229 4.797 -1.091 1.00 97.62 118 THR A N 1
ATOM 936 C CA . THR A 1 118 ? -0.975 4.696 -1.846 1.00 97.62 118 THR A CA 1
ATOM 937 C C . THR A 1 118 ? 0.220 4.890 -0.924 1.00 97.62 118 THR A C 1
ATOM 939 O O . THR A 1 118 ? 1.116 4.048 -0.907 1.00 97.62 118 THR A O 1
ATOM 942 N N . GLN A 1 119 ? 0.253 5.978 -0.152 1.00 96.75 119 GLN A N 1
ATOM 943 C CA . GLN A 1 119 ? 1.370 6.287 0.737 1.00 96.75 119 GLN A CA 1
ATOM 944 C C . GLN A 1 119 ? 1.600 5.161 1.745 1.00 96.75 119 GLN A C 1
ATOM 946 O O . GLN A 1 119 ? 2.737 4.717 1.897 1.00 96.75 119 GLN A O 1
ATOM 951 N N . ILE A 1 120 ? 0.539 4.652 2.377 1.00 97.06 120 ILE A N 1
ATOM 952 C CA . ILE A 1 120 ? 0.626 3.523 3.311 1.00 97.06 120 ILE A CA 1
ATOM 953 C C . ILE A 1 120 ? 1.197 2.294 2.604 1.00 97.06 120 ILE A C 1
ATOM 955 O O . ILE A 1 120 ? 2.202 1.743 3.051 1.00 97.06 120 ILE A O 1
ATOM 959 N N . CYS A 1 121 ? 0.603 1.877 1.484 1.00 98.25 121 CYS A N 1
ATOM 960 C CA . CYS A 1 121 ? 1.010 0.643 0.820 1.00 98.25 121 CYS A CA 1
ATOM 961 C C . CYS A 1 121 ? 2.432 0.724 0.262 1.00 98.25 121 CYS A C 1
ATOM 963 O O . CYS A 1 121 ? 3.220 -0.201 0.446 1.00 98.25 121 CYS A O 1
ATOM 965 N N . VAL A 1 122 ? 2.775 1.830 -0.397 1.00 97.62 122 VAL A N 1
ATOM 966 C CA . VAL A 1 122 ? 4.085 2.013 -1.022 1.00 97.62 122 VAL A CA 1
ATOM 967 C C . VAL A 1 122 ? 5.178 2.125 0.033 1.00 97.62 122 VAL A C 1
ATOM 969 O O . VAL A 1 122 ? 6.222 1.493 -0.113 1.00 97.62 122 VAL A O 1
ATOM 972 N N . ARG A 1 123 ? 4.951 2.887 1.111 1.00 97.00 123 ARG A N 1
ATOM 973 C CA . ARG A 1 123 ? 5.926 2.993 2.206 1.00 97.00 123 ARG A CA 1
ATOM 974 C C . ARG A 1 123 ? 6.112 1.653 2.898 1.00 97.00 123 ARG A C 1
ATOM 976 O O . ARG A 1 123 ? 7.250 1.237 3.071 1.00 97.00 123 ARG A O 1
ATOM 983 N N . TYR A 1 124 ? 5.021 0.952 3.201 1.00 97.56 124 TYR A N 1
ATOM 984 C CA . TYR A 1 124 ? 5.080 -0.376 3.799 1.00 97.56 124 TYR A CA 1
ATOM 985 C C . TYR A 1 124 ? 5.870 -1.363 2.928 1.00 97.56 124 TYR A C 1
ATOM 987 O O . TYR A 1 124 ? 6.811 -1.980 3.410 1.00 97.56 124 TYR A O 1
ATOM 995 N N . LEU A 1 125 ? 5.570 -1.462 1.627 1.00 97.44 125 LEU A N 1
ATOM 996 C CA . LEU A 1 125 ? 6.273 -2.365 0.701 1.00 97.44 125 LEU A CA 1
ATOM 997 C C . LEU A 1 125 ? 7.750 -2.003 0.464 1.00 97.44 125 LEU A C 1
ATOM 999 O O . LEU A 1 125 ? 8.481 -2.809 -0.112 1.00 97.44 125 LEU A O 1
ATOM 1003 N N . LEU A 1 126 ? 8.189 -0.816 0.889 1.00 96.12 126 LEU A N 1
ATOM 1004 C CA . LEU A 1 126 ? 9.585 -0.378 0.853 1.00 96.12 126 LEU A CA 1
ATOM 1005 C C . LEU A 1 126 ? 10.324 -0.579 2.189 1.00 96.12 126 LEU A C 1
ATOM 1007 O O . LEU A 1 126 ? 11.498 -0.224 2.266 1.00 96.12 126 LEU A O 1
ATOM 1011 N N . MET A 1 127 ? 9.681 -1.145 3.218 1.00 95.75 127 MET A N 1
ATOM 1012 C CA . MET A 1 127 ? 10.307 -1.383 4.522 1.00 95.75 127 MET A CA 1
ATOM 1013 C C . MET A 1 127 ? 11.338 -2.513 4.472 1.00 95.75 127 MET A C 1
ATOM 1015 O O . MET A 1 127 ? 11.085 -3.606 3.955 1.00 95.75 127 MET A O 1
ATOM 1019 N N . ASN A 1 128 ? 12.513 -2.254 5.046 1.00 91.25 128 ASN A N 1
ATOM 1020 C CA . ASN A 1 128 ? 13.697 -3.104 4.886 1.00 91.25 128 ASN A CA 1
ATOM 1021 C C . ASN A 1 128 ? 13.569 -4.466 5.592 1.00 91.25 128 ASN A C 1
ATOM 1023 O O . ASN A 1 128 ? 14.097 -5.480 5.129 1.00 91.25 128 ASN A O 1
ATOM 1027 N N . ASP A 1 129 ? 12.849 -4.510 6.711 1.00 94.75 129 ASP A N 1
ATOM 1028 C CA . ASP A 1 129 ? 12.668 -5.707 7.533 1.00 94.75 129 ASP A CA 1
ATOM 1029 C C . ASP A 1 129 ? 11.622 -6.681 6.977 1.00 94.75 129 ASP A C 1
ATOM 1031 O O . ASP A 1 129 ? 11.553 -7.821 7.434 1.00 94.75 129 ASP A O 1
ATOM 1035 N N . LEU A 1 130 ? 10.870 -6.308 5.934 1.00 94.75 130 LEU A N 1
ATOM 1036 C CA . LEU A 1 130 ? 9.965 -7.241 5.259 1.00 94.75 130 LEU A CA 1
ATOM 1037 C C . LEU A 1 130 ? 10.703 -8.450 4.683 1.00 94.75 130 LEU A C 1
ATOM 1039 O O . LEU A 1 130 ? 10.127 -9.538 4.612 1.00 94.75 130 LEU A O 1
ATOM 1043 N N . ILE A 1 131 ? 11.962 -8.285 4.275 1.00 92.00 131 ILE A N 1
ATOM 1044 C CA . ILE A 1 131 ? 12.780 -9.368 3.722 1.00 92.00 131 ILE A CA 1
ATOM 1045 C C . ILE A 1 131 ? 13.406 -10.214 4.824 1.00 92.00 131 ILE A C 1
ATOM 1047 O O . ILE A 1 131 ? 13.269 -11.439 4.804 1.00 92.00 131 ILE A O 1
ATOM 1051 N N . SER A 1 132 ? 14.066 -9.566 5.784 1.00 91.25 132 SER A N 1
ATOM 1052 C CA . SER A 1 132 ? 14.827 -10.238 6.840 1.00 91.25 132 SER A CA 1
ATOM 1053 C C . SER A 1 132 ? 13.942 -10.834 7.936 1.00 91.25 132 SER A C 1
ATOM 1055 O O . SER A 1 132 ? 14.368 -11.764 8.621 1.00 91.25 132 SER A O 1
ATOM 1057 N N . ASN A 1 133 ? 12.704 -10.353 8.085 1.00 88.56 133 ASN A N 1
ATOM 1058 C CA . ASN A 1 133 ? 11.772 -10.795 9.110 1.00 88.56 133 ASN A CA 1
ATOM 1059 C C . ASN A 1 133 ? 10.490 -11.377 8.492 1.00 88.56 133 ASN A C 1
ATOM 1061 O O . ASN A 1 133 ? 9.671 -10.695 7.874 1.00 88.56 133 ASN A O 1
ATOM 1065 N N . ASN A 1 134 ? 10.295 -12.681 8.686 1.00 83.56 134 ASN A N 1
ATOM 1066 C CA . ASN A 1 134 ? 9.093 -13.397 8.257 1.00 83.56 134 ASN A CA 1
ATOM 1067 C C . ASN A 1 134 ? 7.988 -13.428 9.332 1.00 83.56 134 ASN A C 1
ATOM 1069 O O . ASN A 1 134 ? 7.000 -14.152 9.182 1.00 83.56 134 ASN A O 1
ATOM 1073 N N . GLY A 1 135 ? 8.148 -12.658 10.411 1.00 86.62 135 GLY A N 1
ATOM 1074 C CA . GLY A 1 135 ? 7.204 -12.557 11.510 1.00 86.62 135 GLY A CA 1
ATOM 1075 C C . GLY A 1 135 ? 5.824 -12.113 11.035 1.00 86.62 135 GLY A C 1
ATOM 1076 O O . GLY A 1 135 ? 5.679 -11.161 10.266 1.00 86.62 135 GLY A O 1
ATOM 1077 N N . LYS A 1 136 ? 4.782 -12.794 11.528 1.00 85.38 136 LYS A N 1
ATOM 1078 C CA . LYS A 1 136 ? 3.387 -12.516 11.147 1.00 85.38 136 LYS A CA 1
ATOM 1079 C C . LYS A 1 136 ? 2.966 -11.068 11.421 1.00 85.38 136 LYS A C 1
ATOM 1081 O O . LYS A 1 136 ? 2.167 -10.536 10.667 1.00 85.38 136 LYS A O 1
ATOM 1086 N N . SER A 1 137 ? 3.483 -10.447 12.483 1.00 85.62 137 SER A N 1
ATOM 1087 C CA . SER A 1 137 ? 3.208 -9.041 12.810 1.00 85.62 137 SER A CA 1
ATOM 1088 C C . SER A 1 137 ? 3.848 -8.077 11.811 1.00 85.62 137 SER A C 1
ATOM 1090 O O . SER A 1 137 ? 3.193 -7.138 11.381 1.00 85.62 137 SER A O 1
ATOM 1092 N N . VAL A 1 138 ? 5.090 -8.341 11.398 1.00 90.75 138 VAL A N 1
ATOM 1093 C CA . VAL A 1 138 ? 5.826 -7.531 10.414 1.00 90.75 138 VAL A CA 1
ATOM 1094 C C . VAL A 1 138 ? 5.131 -7.597 9.058 1.00 90.75 138 VAL A C 1
ATOM 1096 O O . VAL A 1 138 ? 4.881 -6.568 8.440 1.00 90.75 138 VAL A O 1
ATOM 1099 N N . ARG A 1 139 ? 4.741 -8.799 8.617 1.00 93.44 139 ARG A N 1
ATOM 1100 C CA . ARG A 1 139 ? 4.114 -9.040 7.305 1.00 93.44 139 ARG A CA 1
ATOM 1101 C C . ARG A 1 139 ? 2.584 -8.916 7.296 1.00 93.44 139 ARG A C 1
ATOM 1103 O O . ARG A 1 139 ? 1.950 -9.391 6.356 1.00 93.44 139 ARG A O 1
ATOM 1110 N N . ILE A 1 140 ? 1.987 -8.308 8.324 1.00 94.00 140 ILE A N 1
ATOM 1111 C CA . ILE A 1 140 ? 0.529 -8.314 8.516 1.00 94.00 140 ILE A CA 1
ATOM 1112 C C . ILE A 1 140 ? -0.231 -7.619 7.374 1.00 94.00 140 ILE A C 1
ATOM 1114 O O . ILE A 1 140 ? -1.291 -8.091 6.988 1.00 94.00 140 ILE A O 1
ATOM 1118 N N . LEU A 1 141 ? 0.336 -6.564 6.776 1.00 95.12 141 LEU A N 1
ATOM 1119 C CA . LEU A 1 141 ? -0.268 -5.843 5.647 1.00 95.12 141 LEU A CA 1
ATOM 1120 C C . LEU A 1 141 ? 0.228 -6.306 4.273 1.00 95.12 141 LEU A C 1
ATOM 1122 O O . LEU A 1 141 ? -0.239 -5.797 3.258 1.00 95.12 141 LEU A O 1
ATOM 1126 N N . LEU A 1 142 ? 1.151 -7.272 4.205 1.00 96.56 142 LEU A N 1
ATOM 1127 C CA . LEU A 1 142 ? 1.823 -7.639 2.955 1.00 96.56 142 LEU A CA 1
ATOM 1128 C C . LEU A 1 142 ? 0.856 -8.024 1.840 1.00 96.56 142 LEU A C 1
ATOM 1130 O O . LEU A 1 142 ? 1.032 -7.558 0.720 1.00 96.56 142 LEU A O 1
ATOM 1134 N N . TYR A 1 143 ? -0.157 -8.839 2.134 1.00 95.19 143 TYR A N 1
ATOM 1135 C CA . TYR A 1 143 ? -1.130 -9.251 1.123 1.00 95.19 143 TYR A CA 1
ATOM 1136 C C . TYR A 1 143 ? -1.967 -8.072 0.636 1.00 95.19 143 TYR A C 1
ATOM 1138 O O . TYR A 1 143 ? -1.984 -7.805 -0.561 1.00 95.19 143 TYR A O 1
ATOM 1146 N N . TYR A 1 144 ? -2.566 -7.317 1.562 1.00 95.25 144 TYR A N 1
ATOM 1147 C CA . TYR A 1 144 ? -3.359 -6.140 1.218 1.00 95.25 144 TYR A CA 1
ATOM 1148 C C . TYR A 1 144 ? -2.546 -5.148 0.380 1.00 95.25 144 TYR A C 1
ATOM 1150 O O . TYR A 1 144 ? -2.959 -4.775 -0.716 1.00 95.25 144 TYR A O 1
ATOM 1158 N N . CYS A 1 145 ? -1.362 -4.754 0.855 1.00 97.44 145 CYS A N 1
ATOM 1159 C CA . CYS A 1 145 ? -0.543 -3.780 0.151 1.00 97.44 145 CYS A CA 1
ATOM 1160 C C . CYS A 1 145 ? -0.101 -4.312 -1.208 1.00 97.44 145 CYS A C 1
ATOM 1162 O O . CYS A 1 145 ? -0.245 -3.589 -2.183 1.00 97.44 145 CYS A O 1
ATOM 1164 N N . ALA A 1 146 ? 0.385 -5.556 -1.303 1.00 97.31 146 ALA A N 1
ATOM 1165 C CA . ALA A 1 146 ? 0.834 -6.133 -2.570 1.00 97.31 146 ALA A CA 1
ATOM 1166 C C . ALA A 1 146 ? -0.287 -6.212 -3.617 1.00 97.31 146 ALA A C 1
ATOM 1168 O O . ALA A 1 146 ? -0.017 -6.005 -4.796 1.00 97.31 146 ALA A O 1
ATOM 1169 N N . GLU A 1 147 ? -1.523 -6.488 -3.204 1.00 95.06 147 GLU A N 1
ATOM 1170 C CA . GLU A 1 147 ? -2.672 -6.600 -4.107 1.00 95.06 147 GLU A CA 1
ATOM 1171 C C . GLU A 1 147 ? -3.220 -5.238 -4.548 1.00 95.06 147 GLU A C 1
ATOM 1173 O O . GLU A 1 147 ? -3.639 -5.112 -5.694 1.00 95.06 147 GLU A O 1
ATOM 1178 N N . ASN A 1 148 ? -3.186 -4.220 -3.680 1.00 94.75 148 ASN A N 1
ATOM 1179 C CA . ASN A 1 148 ? -3.970 -2.995 -3.883 1.00 94.75 148 ASN A CA 1
ATOM 1180 C C . ASN A 1 148 ? -3.141 -1.743 -4.199 1.00 94.75 148 ASN A C 1
ATOM 1182 O O . ASN A 1 148 ? -3.681 -0.785 -4.749 1.00 94.75 148 ASN A O 1
ATOM 1186 N N . TRP A 1 149 ? -1.836 -1.711 -3.891 1.00 97.81 149 TRP A N 1
ATOM 1187 C CA . TRP A 1 149 ? -1.023 -0.492 -4.042 1.00 97.81 149 TRP A CA 1
ATOM 1188 C C . TRP A 1 149 ? -1.071 0.099 -5.459 1.00 97.81 149 TRP A C 1
ATOM 1190 O O . TRP A 1 149 ? -1.069 1.319 -5.628 1.00 97.81 149 TRP A O 1
ATOM 1200 N N . ALA A 1 150 ? -1.105 -0.767 -6.477 1.00 95.75 150 ALA A N 1
ATOM 1201 C CA . ALA A 1 150 ? -1.086 -0.358 -7.871 1.00 95.75 15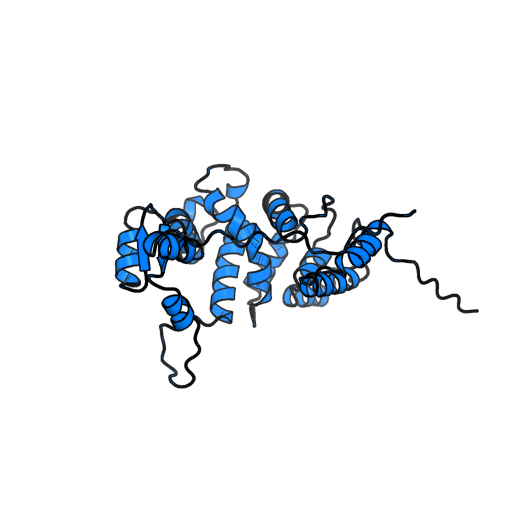0 ALA A CA 1
ATOM 1202 C C . ALA A 1 150 ? -2.406 0.303 -8.284 1.00 95.75 150 ALA A C 1
ATOM 1204 O O . ALA A 1 150 ? -2.382 1.318 -8.980 1.00 95.75 150 ALA A O 1
ATOM 1205 N N . ASP A 1 151 ? -3.540 -0.225 -7.831 1.00 94.12 151 ASP A N 1
ATOM 1206 C CA . ASP A 1 151 ? -4.835 0.399 -8.088 1.00 94.12 151 ASP A CA 1
ATOM 1207 C C . ASP A 1 151 ? -4.984 1.698 -7.298 1.00 94.12 151 ASP A C 1
ATOM 1209 O O . ASP A 1 151 ? -5.404 2.694 -7.882 1.00 94.12 151 ASP A O 1
ATOM 1213 N N . HIS A 1 152 ? -4.528 1.740 -6.040 1.00 95.88 152 HIS A N 1
ATOM 1214 C CA . HIS A 1 152 ? -4.538 2.976 -5.257 1.00 95.88 152 HIS A CA 1
ATOM 1215 C C . HIS A 1 152 ? -3.792 4.110 -5.970 1.00 95.88 152 HIS A C 1
ATOM 1217 O O . HIS A 1 152 ? -4.352 5.180 -6.203 1.00 95.88 152 HIS A O 1
ATOM 1223 N N . PHE A 1 153 ? -2.558 3.856 -6.421 1.00 96.81 153 PHE A N 1
ATOM 1224 C CA . PHE A 1 153 ? -1.767 4.889 -7.096 1.00 96.81 153 PHE A CA 1
ATOM 1225 C C . PHE A 1 153 ? -2.397 5.350 -8.413 1.00 96.81 153 PHE A C 1
ATOM 1227 O O . PHE A 1 153 ? -2.318 6.523 -8.765 1.00 96.81 153 PHE A O 1
ATOM 1234 N N . ARG A 1 154 ? -3.054 4.440 -9.140 1.00 93.69 154 ARG A N 1
ATOM 1235 C CA . ARG A 1 154 ? -3.692 4.744 -10.425 1.00 93.69 154 ARG A CA 1
ATOM 1236 C C . ARG A 1 154 ? -4.783 5.812 -10.305 1.00 93.69 154 ARG A C 1
ATOM 1238 O O . ARG A 1 154 ? -5.015 6.535 -11.273 1.00 93.69 154 ARG A O 1
ATOM 1245 N N . TYR A 1 155 ? -5.472 5.878 -9.168 1.00 91.69 155 TYR A N 1
ATOM 1246 C CA . TYR A 1 155 ? -6.580 6.809 -8.941 1.00 91.69 155 TYR A CA 1
ATOM 1247 C C . TYR A 1 155 ? -6.165 8.093 -8.208 1.00 91.69 155 TYR A C 1
ATOM 1249 O O . TYR A 1 155 ? -7.014 8.938 -7.917 1.00 91.69 155 TYR A O 1
ATOM 1257 N N . VAL A 1 156 ? -4.866 8.291 -7.964 1.00 92.88 156 VAL A N 1
ATOM 1258 C CA . VAL A 1 156 ? -4.338 9.566 -7.468 1.00 92.88 156 VAL A CA 1
ATOM 1259 C C . VAL A 1 156 ? -4.375 10.601 -8.597 1.00 92.88 156 VAL A C 1
ATOM 1261 O O . VAL A 1 156 ? -3.819 10.386 -9.668 1.00 92.88 156 VAL A O 1
ATOM 1264 N N . LEU A 1 157 ? -5.039 11.739 -8.364 1.00 89.50 157 LEU A N 1
ATOM 1265 C CA . LEU A 1 157 ? -5.252 12.774 -9.389 1.00 89.50 157 LEU A CA 1
ATOM 1266 C C . LEU A 1 157 ? -3.965 13.537 -9.753 1.00 89.50 157 LEU A C 1
ATOM 1268 O O . LEU A 1 157 ? -3.750 13.861 -10.917 1.00 89.50 157 LEU A O 1
ATOM 1272 N N . ALA A 1 158 ? -3.158 13.872 -8.746 1.00 90.31 158 ALA A N 1
ATOM 1273 C CA . ALA A 1 158 ? -1.950 14.682 -8.881 1.00 90.31 158 ALA A CA 1
ATOM 1274 C C . ALA A 1 158 ? -0.911 14.235 -7.834 1.00 90.31 158 ALA A C 1
ATOM 1276 O O . ALA A 1 158 ? -0.823 14.841 -6.764 1.00 90.31 158 ALA A O 1
ATOM 1277 N N . PRO A 1 159 ? -0.191 13.127 -8.079 1.00 92.62 159 PRO A N 1
ATOM 1278 C CA . PRO A 1 159 ? 0.809 12.632 -7.142 1.00 92.62 159 PRO A CA 1
ATOM 1279 C C . PRO A 1 159 ? 2.035 13.555 -7.095 1.00 92.62 159 PRO A C 1
ATOM 1281 O O . PRO A 1 159 ? 2.504 14.039 -8.121 1.00 92.62 159 PRO A O 1
ATOM 1284 N N . GLU A 1 160 ? 2.584 13.761 -5.899 1.00 93.00 160 GLU A N 1
ATOM 1285 C CA . GLU A 1 160 ? 3.852 14.474 -5.709 1.00 93.00 160 GLU A CA 1
ATOM 1286 C C . GLU A 1 160 ? 5.047 13.659 -6.232 1.00 93.00 160 GLU A C 1
ATOM 1288 O O . GLU A 1 160 ? 5.049 12.425 -6.177 1.00 93.00 160 GLU A O 1
ATOM 1293 N N . ASP A 1 161 ? 6.116 14.335 -6.658 1.00 91.81 161 ASP A N 1
ATOM 1294 C CA . ASP A 1 161 ? 7.317 13.681 -7.201 1.00 91.81 161 ASP A CA 1
ATOM 1295 C C . ASP A 1 161 ? 7.895 12.624 -6.248 1.00 91.81 161 ASP A C 1
ATOM 1297 O O . ASP A 1 161 ? 8.343 11.559 -6.681 1.00 91.81 161 ASP A O 1
ATOM 1301 N N . GLU A 1 162 ? 7.844 12.871 -4.935 1.00 93.31 162 GLU A N 1
ATOM 1302 C CA . GLU A 1 162 ? 8.342 11.927 -3.936 1.00 93.31 162 GLU A CA 1
ATOM 1303 C C . GLU A 1 162 ? 7.611 10.577 -4.005 1.00 93.31 162 GLU A C 1
ATOM 1305 O O . GLU A 1 162 ? 8.253 9.519 -4.043 1.00 93.31 162 GLU A O 1
ATOM 1310 N N . ILE A 1 163 ? 6.272 10.585 -4.065 1.00 95.19 163 ILE A N 1
ATOM 1311 C CA . ILE A 1 163 ? 5.497 9.343 -4.138 1.00 95.19 163 ILE A CA 1
ATOM 1312 C C . ILE A 1 163 ? 5.678 8.662 -5.499 1.00 95.19 163 ILE A C 1
ATOM 1314 O O . ILE A 1 163 ? 5.826 7.438 -5.542 1.00 95.19 163 ILE A O 1
ATOM 1318 N N . VAL A 1 164 ? 5.787 9.432 -6.590 1.00 95.44 164 VAL A N 1
ATOM 1319 C CA . VAL A 1 164 ? 6.102 8.906 -7.931 1.00 95.44 164 VAL A CA 1
ATOM 1320 C C . VAL A 1 164 ? 7.453 8.181 -7.913 1.00 95.44 164 VAL A C 1
ATOM 1322 O O . VAL A 1 164 ? 7.566 7.053 -8.398 1.00 95.44 164 VAL A O 1
ATOM 1325 N N . HIS A 1 165 ? 8.483 8.763 -7.294 1.00 94.06 165 HIS A N 1
ATOM 1326 C CA . HIS A 1 165 ? 9.795 8.129 -7.164 1.00 94.06 165 HIS A CA 1
ATOM 1327 C C . HIS A 1 165 ? 9.758 6.854 -6.314 1.00 94.06 165 HIS A C 1
ATOM 1329 O O . HIS A 1 165 ? 10.400 5.861 -6.671 1.00 94.06 165 HIS A O 1
ATOM 1335 N N . ARG A 1 166 ? 8.995 6.836 -5.214 1.00 95.81 166 ARG A N 1
ATOM 1336 C CA . ARG A 1 166 ? 8.814 5.632 -4.383 1.00 95.81 166 ARG A CA 1
ATOM 1337 C C . ARG A 1 166 ? 8.097 4.516 -5.152 1.00 95.81 166 ARG A C 1
ATOM 1339 O O . ARG A 1 166 ? 8.572 3.381 -5.145 1.00 95.81 166 ARG A O 1
ATOM 1346 N N . VAL A 1 167 ? 7.034 4.839 -5.889 1.00 96.94 167 VAL A N 1
ATOM 1347 C CA . VAL A 1 167 ? 6.351 3.893 -6.789 1.00 96.94 167 VAL A CA 1
ATOM 1348 C C . VAL A 1 167 ? 7.305 3.372 -7.863 1.00 96.94 167 VAL A C 1
ATOM 1350 O O . VAL A 1 167 ? 7.377 2.167 -8.104 1.00 96.94 167 VAL A O 1
ATOM 1353 N N . TRP A 1 168 ? 8.116 4.247 -8.463 1.00 94.75 168 TRP A N 1
ATOM 1354 C CA . TRP A 1 168 ? 9.121 3.816 -9.429 1.00 94.75 168 TRP A CA 1
ATOM 1355 C C . TRP A 1 168 ? 10.121 2.838 -8.813 1.00 94.75 168 TRP A C 1
ATOM 1357 O O . TRP A 1 168 ? 10.515 1.881 -9.474 1.00 94.75 168 TRP A O 1
ATOM 1367 N N . ARG A 1 169 ? 10.533 3.018 -7.554 1.00 94.44 169 ARG A N 1
ATOM 1368 C CA . ARG A 1 169 ? 11.409 2.055 -6.863 1.00 94.44 169 ARG A CA 1
ATOM 1369 C C . ARG A 1 169 ? 10.753 0.686 -6.692 1.00 94.44 169 ARG A C 1
ATOM 1371 O O . ARG A 1 169 ? 11.445 -0.310 -6.881 1.00 94.44 169 ARG A O 1
ATOM 1378 N N . LEU A 1 170 ? 9.448 0.617 -6.414 1.00 95.81 170 LEU A N 1
ATOM 1379 C CA . LEU A 1 170 ? 8.746 -0.667 -6.286 1.00 95.81 170 LEU A CA 1
ATOM 1380 C C . LEU A 1 170 ? 8.811 -1.508 -7.556 1.00 95.81 170 LEU A C 1
ATOM 1382 O O . LEU A 1 170 ? 8.912 -2.724 -7.454 1.00 95.81 170 LEU A O 1
ATOM 1386 N N . TYR A 1 171 ? 8.811 -0.888 -8.737 1.00 94.12 171 TYR A N 1
ATOM 1387 C CA . TYR A 1 171 ? 8.916 -1.615 -10.002 1.00 94.12 171 TYR A CA 1
ATOM 1388 C C . TYR A 1 171 ? 10.323 -2.145 -10.325 1.00 94.12 171 TYR A C 1
ATOM 1390 O O . TYR A 1 171 ? 10.525 -2.743 -11.383 1.00 94.12 171 TYR A O 1
ATOM 1398 N N . ASP A 1 172 ? 11.323 -1.923 -9.468 1.00 91.94 172 ASP A N 1
ATOM 1399 C CA . ASP A 1 172 ? 12.662 -2.467 -9.680 1.00 91.94 172 ASP A CA 1
ATOM 1400 C C . ASP A 1 172 ? 12.692 -3.996 -9.509 1.00 91.94 172 ASP A C 1
ATOM 1402 O O . ASP A 1 172 ? 12.826 -4.536 -8.406 1.00 91.94 172 ASP A O 1
ATOM 1406 N N . VAL A 1 173 ? 12.619 -4.680 -10.653 1.00 89.69 173 VAL A N 1
ATOM 1407 C CA . VAL A 1 173 ? 12.601 -6.143 -10.791 1.00 89.69 173 VAL A CA 1
ATOM 1408 C C . VAL A 1 173 ? 13.848 -6.841 -10.232 1.00 89.69 173 VAL A C 1
ATOM 1410 O O . VAL A 1 173 ? 13.833 -8.057 -10.028 1.00 89.69 173 VAL A O 1
ATOM 1413 N N . GLY A 1 174 ? 14.940 -6.103 -9.996 1.00 89.50 174 GLY A N 1
ATOM 1414 C CA . GLY A 1 174 ? 16.181 -6.641 -9.438 1.00 89.50 174 GLY A CA 1
ATOM 1415 C C . GLY A 1 174 ? 16.142 -6.847 -7.922 1.00 89.50 174 GLY A C 1
ATOM 1416 O O . GLY A 1 174 ? 16.929 -7.641 -7.395 1.00 89.50 174 GLY A O 1
ATOM 1417 N N . THR A 1 175 ? 15.227 -6.169 -7.227 1.00 92.69 175 THR A N 1
ATOM 1418 C CA . THR A 1 175 ? 15.193 -6.106 -5.760 1.00 92.69 175 THR A CA 1
ATOM 1419 C C . THR A 1 175 ? 14.553 -7.338 -5.116 1.00 92.69 175 THR A C 1
ATOM 1421 O O . THR A 1 175 ? 13.687 -8.003 -5.688 1.00 92.69 175 THR A O 1
ATOM 1424 N N . GLU A 1 176 ? 14.954 -7.648 -3.881 1.00 93.38 176 GLU A N 1
ATOM 1425 C CA . GLU A 1 176 ? 14.314 -8.711 -3.092 1.00 93.38 176 GLU A CA 1
ATOM 1426 C C . GLU A 1 176 ? 12.882 -8.342 -2.686 1.00 93.38 176 GLU A C 1
ATOM 1428 O O . GLU A 1 176 ? 12.012 -9.212 -2.675 1.00 93.38 176 GLU A O 1
ATOM 1433 N N . LEU A 1 177 ? 12.612 -7.051 -2.453 1.00 93.12 177 LEU A N 1
ATOM 1434 C CA . LEU A 1 177 ? 11.263 -6.527 -2.212 1.00 93.12 177 LEU A CA 1
ATOM 1435 C C . LEU A 1 177 ? 10.330 -6.834 -3.382 1.00 93.12 177 LEU A C 1
ATOM 1437 O O . LEU A 1 177 ? 9.244 -7.368 -3.159 1.00 93.12 177 LEU A O 1
ATOM 1441 N N . PHE A 1 178 ? 10.774 -6.617 -4.625 1.00 94.44 178 PHE A N 1
ATOM 1442 C CA . PHE A 1 178 ? 10.003 -7.013 -5.804 1.00 94.44 178 PHE A CA 1
ATOM 1443 C C . PHE A 1 178 ? 9.682 -8.508 -5.800 1.00 94.44 178 PHE A C 1
ATOM 1445 O O . PHE A 1 178 ? 8.532 -8.899 -5.988 1.00 94.44 178 PHE A O 1
ATOM 1452 N N . ARG A 1 179 ? 10.670 -9.365 -5.513 1.00 93.75 179 ARG A N 1
ATOM 1453 C CA . ARG A 1 179 ? 10.454 -10.822 -5.434 1.00 93.75 179 ARG A CA 1
ATOM 1454 C C . ARG A 1 179 ? 9.484 -11.225 -4.322 1.00 93.75 179 ARG A C 1
ATOM 1456 O O . ARG A 1 179 ? 8.867 -12.283 -4.442 1.00 93.75 179 ARG A O 1
ATOM 1463 N N . LEU A 1 180 ? 9.348 -10.412 -3.274 1.00 94.38 180 LEU A N 1
ATOM 1464 C CA . LEU A 1 180 ? 8.417 -10.645 -2.175 1.00 94.38 180 LEU A CA 1
ATOM 1465 C C . LEU A 1 180 ? 6.969 -10.315 -2.566 1.00 94.38 180 LEU A C 1
ATOM 1467 O O . LEU A 1 180 ? 6.100 -11.174 -2.426 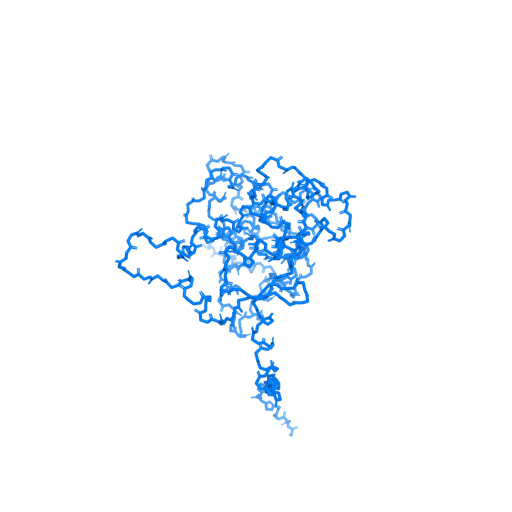1.00 94.38 180 LEU A O 1
ATOM 1471 N N . TRP A 1 181 ? 6.695 -9.095 -3.040 1.00 95.75 181 TRP A N 1
ATOM 1472 C CA . TRP A 1 181 ? 5.316 -8.638 -3.265 1.00 95.75 181 TRP A CA 1
ATOM 1473 C C . TRP A 1 181 ? 4.768 -9.029 -4.645 1.00 95.75 181 TRP A C 1
ATOM 1475 O O . TRP A 1 181 ? 3.582 -9.342 -4.768 1.00 95.75 181 TRP A O 1
ATOM 1485 N N . PHE A 1 182 ? 5.610 -9.074 -5.685 1.00 95.06 182 PHE A N 1
ATOM 1486 C CA . PHE A 1 182 ? 5.160 -9.286 -7.065 1.00 95.06 182 PHE A CA 1
ATOM 1487 C C . PHE A 1 182 ? 4.412 -10.610 -7.281 1.00 95.06 182 PHE A C 1
ATOM 1489 O O . PHE A 1 182 ? 3.389 -10.600 -7.960 1.00 95.06 182 PHE A O 1
ATOM 1496 N N . PRO A 1 183 ? 4.826 -11.756 -6.703 1.00 93.50 183 PRO A N 1
ATOM 1497 C CA . PRO A 1 183 ? 4.065 -12.999 -6.826 1.00 93.50 183 PRO A CA 1
ATOM 1498 C C . PRO A 1 183 ? 2.632 -12.917 -6.292 1.00 93.50 183 PRO A C 1
ATOM 1500 O O . PRO A 1 183 ? 1.763 -13.608 -6.824 1.00 93.50 183 PRO A O 1
ATOM 1503 N N . ILE A 1 184 ? 2.409 -12.118 -5.243 1.00 94.31 184 ILE A N 1
ATOM 1504 C CA . ILE A 1 184 ? 1.095 -11.914 -4.625 1.00 94.31 184 ILE A CA 1
ATOM 1505 C C . ILE A 1 184 ? 0.243 -11.072 -5.573 1.00 94.31 184 ILE A C 1
ATOM 1507 O O . ILE A 1 184 ? -0.786 -11.544 -6.048 1.00 94.31 184 ILE A O 1
ATOM 1511 N N . PHE A 1 185 ? 0.754 -9.895 -5.945 1.00 93.50 185 PHE A N 1
ATOM 1512 C CA . PHE A 1 185 ? 0.140 -9.011 -6.934 1.00 93.50 185 PHE A CA 1
ATOM 1513 C C . PHE A 1 185 ? -0.245 -9.756 -8.220 1.00 93.50 185 PHE A C 1
ATOM 1515 O O . PHE A 1 185 ? -1.386 -9.705 -8.669 1.00 93.50 185 PHE A O 1
ATOM 1522 N N . TRP A 1 186 ? 0.702 -10.497 -8.802 1.00 90.56 186 TRP A N 1
ATOM 1523 C CA . TRP A 1 186 ? 0.525 -11.156 -10.093 1.00 90.56 186 TRP A CA 1
ATOM 1524 C C . TRP A 1 186 ? -0.532 -12.255 -10.051 1.00 90.56 186 TRP A C 1
ATOM 1526 O O . TRP A 1 186 ? -1.256 -12.450 -11.021 1.00 90.56 186 TRP A O 1
ATOM 1536 N N . LYS A 1 187 ? -0.650 -12.972 -8.928 1.00 88.94 187 LYS A N 1
ATOM 1537 C CA . LYS A 1 187 ? -1.699 -13.981 -8.752 1.00 88.94 187 LYS A CA 1
ATOM 1538 C C . LYS A 1 187 ? -3.092 -13.347 -8.795 1.00 88.94 187 LYS A C 1
ATOM 1540 O O . LYS A 1 187 ? -4.004 -13.961 -9.338 1.00 88.94 187 LYS A O 1
ATOM 1545 N N . THR A 1 188 ? -3.236 -12.151 -8.236 1.00 85.88 188 THR A N 1
ATOM 1546 C CA . THR A 1 188 ? -4.504 -11.415 -8.194 1.00 85.88 188 THR A CA 1
ATOM 1547 C C . THR A 1 188 ? -4.802 -10.742 -9.532 1.00 85.88 188 THR A C 1
ATOM 1549 O O . THR A 1 188 ? -5.903 -10.883 -10.054 1.00 85.88 188 THR A O 1
ATOM 1552 N N . ALA A 1 189 ? -3.809 -10.095 -10.142 1.00 84.69 189 ALA A N 1
ATOM 1553 C CA . ALA A 1 189 ? -3.970 -9.402 -11.418 1.00 84.69 189 ALA A CA 1
ATOM 1554 C C . ALA A 1 189 ? -4.077 -10.353 -12.628 1.00 84.69 189 ALA A C 1
ATOM 1556 O O . ALA A 1 189 ? -4.750 -10.037 -13.605 1.00 84.69 189 ALA A O 1
ATOM 1557 N N . MET A 1 190 ? -3.396 -11.504 -12.586 1.00 82.25 190 MET A N 1
ATOM 1558 C CA . MET A 1 190 ? -3.238 -12.440 -13.708 1.00 82.25 190 MET A CA 1
ATOM 1559 C C . MET A 1 190 ? -3.351 -13.910 -13.244 1.00 82.25 190 MET A C 1
ATOM 1561 O O . MET A 1 190 ? -2.403 -14.690 -13.394 1.00 82.25 190 MET A O 1
ATOM 1565 N N . PRO A 1 191 ? -4.514 -14.347 -12.718 1.00 78.44 191 PRO A N 1
ATOM 1566 C CA . PRO A 1 191 ? -4.673 -15.647 -12.046 1.00 78.44 191 PRO A CA 1
ATOM 1567 C C . PRO A 1 191 ? -4.363 -16.868 -12.927 1.00 78.44 191 PRO A C 1
ATOM 1569 O O . PRO A 1 191 ? -3.993 -17.929 -12.418 1.00 78.44 191 PRO A O 1
ATOM 1572 N N . TYR A 1 192 ? -4.465 -16.725 -14.251 1.00 77.00 192 TYR A N 1
ATOM 1573 C CA . TYR A 1 192 ? -4.256 -17.808 -15.215 1.00 77.00 192 TYR A CA 1
ATOM 1574 C C . TYR A 1 192 ? -2.843 -17.853 -15.823 1.00 77.00 192 TYR A C 1
ATOM 1576 O O . TYR A 1 192 ? -2.531 -18.781 -16.571 1.00 77.00 192 TYR A O 1
ATOM 1584 N N . HIS A 1 193 ? -1.954 -16.908 -15.489 1.00 70.25 193 HIS A N 1
ATOM 1585 C CA . HIS A 1 193 ? -0.623 -16.807 -16.099 1.00 70.25 193 HIS A CA 1
ATOM 1586 C C . HIS A 1 193 ? 0.501 -17.044 -15.088 1.00 70.25 193 HIS A C 1
ATOM 1588 O O . HIS A 1 193 ? 0.677 -16.306 -14.122 1.00 70.25 193 HIS A O 1
ATOM 1594 N N . ARG A 1 194 ? 1.306 -18.086 -15.334 1.00 66.75 194 ARG A N 1
ATOM 1595 C CA . ARG A 1 194 ? 2.372 -18.518 -14.411 1.00 66.75 194 ARG A CA 1
ATOM 1596 C C . ARG A 1 194 ? 3.743 -17.891 -14.669 1.00 66.75 194 ARG A C 1
ATOM 1598 O O . ARG A 1 194 ? 4.570 -17.908 -13.760 1.00 66.75 194 ARG A O 1
ATOM 1605 N N . ASP A 1 195 ? 4.002 -17.382 -15.871 1.00 65.25 195 ASP A N 1
ATOM 1606 C CA . ASP A 1 195 ? 5.285 -16.746 -16.194 1.00 65.25 195 ASP A CA 1
ATOM 1607 C C . ASP A 1 195 ? 5.271 -15.268 -15.751 1.00 65.25 195 ASP A C 1
ATOM 1609 O O . ASP A 1 195 ? 4.238 -14.603 -15.751 1.00 65.25 195 ASP A O 1
ATOM 1613 N N . ARG A 1 196 ? 6.421 -14.804 -15.262 1.00 72.19 196 ARG A N 1
ATOM 1614 C CA . ARG A 1 196 ? 6.621 -13.598 -14.443 1.00 72.19 196 ARG A CA 1
ATOM 1615 C C . ARG A 1 196 ? 7.637 -12.629 -15.053 1.00 72.19 196 ARG A C 1
ATOM 1617 O O . ARG A 1 196 ? 8.098 -11.712 -14.381 1.00 72.19 196 ARG A O 1
ATOM 1624 N N . LYS A 1 197 ? 8.034 -12.843 -16.309 1.00 76.31 197 LYS A N 1
ATOM 1625 C CA . LYS A 1 197 ? 9.104 -12.084 -16.977 1.00 76.31 197 LYS A CA 1
ATOM 1626 C C . LYS A 1 197 ? 8.623 -10.750 -17.559 1.00 76.31 197 LYS A C 1
ATOM 1628 O O . LYS A 1 197 ? 8.696 -10.544 -18.766 1.00 76.31 197 LYS A O 1
ATOM 1633 N N . ILE A 1 198 ? 8.154 -9.848 -16.702 1.00 80.44 198 ILE A N 1
ATOM 1634 C CA . ILE A 1 198 ? 7.799 -8.470 -17.073 1.00 80.44 198 ILE A CA 1
ATOM 1635 C C . ILE A 1 198 ? 8.936 -7.511 -16.697 1.00 80.44 198 ILE A C 1
ATOM 1637 O O . ILE A 1 198 ? 9.585 -7.706 -15.667 1.00 80.44 198 ILE A O 1
ATOM 1641 N N . LYS A 1 199 ? 9.219 -6.489 -17.518 1.00 84.94 199 LYS A N 1
ATOM 1642 C CA . LYS A 1 199 ? 10.171 -5.434 -17.126 1.00 84.94 199 LYS A CA 1
ATOM 1643 C C . LYS A 1 199 ? 9.455 -4.305 -16.388 1.00 84.94 199 LYS A C 1
ATOM 1645 O O . LYS A 1 199 ? 8.242 -4.128 -16.471 1.00 84.94 199 LYS A O 1
ATOM 1650 N N . LYS A 1 200 ? 10.264 -3.502 -15.707 1.00 89.12 200 LYS A N 1
ATOM 1651 C CA . LYS A 1 200 ? 9.871 -2.350 -14.898 1.00 89.12 200 LYS A CA 1
ATOM 1652 C C . LYS A 1 200 ? 8.862 -1.415 -15.586 1.00 89.12 200 LYS A C 1
ATOM 1654 O O . LYS A 1 200 ? 7.787 -1.171 -15.049 1.00 89.12 200 LYS A O 1
ATOM 1659 N N . LEU A 1 201 ? 9.200 -0.920 -16.782 1.00 84.25 201 LEU A N 1
ATOM 1660 C CA . LEU A 1 201 ? 8.346 0.012 -17.527 1.00 84.25 201 LEU A CA 1
ATOM 1661 C C . LEU A 1 201 ? 7.035 -0.651 -17.965 1.00 84.25 201 LEU A C 1
ATOM 1663 O O . LEU A 1 201 ? 5.971 -0.073 -17.785 1.00 84.25 201 LEU A O 1
ATOM 1667 N N . HIS A 1 202 ? 7.101 -1.881 -18.478 1.00 82.75 202 HIS A N 1
ATOM 1668 C CA . HIS A 1 202 ? 5.924 -2.641 -18.905 1.00 82.75 202 HIS A CA 1
ATOM 1669 C C . HIS A 1 202 ? 4.912 -2.835 -17.777 1.00 82.75 202 HIS A C 1
ATOM 1671 O O . HIS A 1 202 ? 3.717 -2.669 -17.999 1.00 82.75 202 HIS A O 1
ATOM 1677 N N . LEU A 1 203 ? 5.383 -3.111 -16.559 1.00 87.44 203 LEU A N 1
ATOM 1678 C CA . LEU A 1 203 ? 4.509 -3.279 -15.401 1.00 87.44 203 LEU A CA 1
ATOM 1679 C C . LEU A 1 203 ? 3.860 -1.954 -14.953 1.00 87.44 203 LEU A C 1
ATOM 1681 O O . LEU A 1 203 ? 2.684 -1.944 -14.594 1.00 87.44 203 LEU A O 1
ATOM 1685 N N . ALA A 1 204 ? 4.577 -0.829 -15.046 1.00 89.19 204 ALA A N 1
ATOM 1686 C CA . ALA A 1 204 ? 4.000 0.497 -14.799 1.00 89.19 204 ALA A CA 1
ATOM 1687 C C . ALA A 1 204 ? 2.881 0.837 -15.794 1.00 89.19 204 ALA A C 1
ATOM 1689 O O . ALA A 1 204 ? 1.823 1.340 -15.405 1.00 89.19 204 ALA A O 1
ATOM 1690 N N . VAL A 1 205 ? 3.086 0.508 -17.072 1.00 85.12 205 VAL A N 1
ATOM 1691 C CA . VAL A 1 205 ? 2.068 0.696 -18.110 1.00 85.12 205 VAL A CA 1
ATOM 1692 C C . VAL A 1 205 ? 0.880 -0.236 -17.912 1.00 85.12 205 VAL A C 1
ATOM 1694 O O . VAL A 1 205 ? -0.261 0.214 -17.994 1.00 85.12 205 VAL A O 1
ATOM 1697 N N . PHE A 1 206 ? 1.128 -1.502 -17.571 1.00 85.00 206 PHE A N 1
ATOM 1698 C CA . PHE A 1 206 ? 0.078 -2.461 -17.234 1.00 85.00 206 PHE A CA 1
ATOM 1699 C C . PHE A 1 206 ? -0.845 -1.932 -16.119 1.00 85.00 206 PHE A C 1
ATOM 1701 O O . PHE A 1 206 ? -2.071 -2.014 -16.202 1.00 85.00 206 PHE A O 1
ATOM 1708 N N . ASN A 1 207 ? -0.274 -1.291 -15.101 1.00 88.62 207 ASN A N 1
ATOM 1709 C CA . ASN A 1 207 ? -1.054 -0.703 -14.014 1.00 88.62 207 ASN A CA 1
ATOM 1710 C C . ASN A 1 207 ? -1.707 0.645 -14.370 1.00 88.62 207 ASN A C 1
ATOM 1712 O O . ASN A 1 207 ? -2.582 1.118 -13.647 1.00 88.62 207 ASN A O 1
ATOM 1716 N N . GLY A 1 208 ? -1.371 1.242 -15.516 1.00 88.50 208 GLY A N 1
ATOM 1717 C CA . GLY A 1 208 ? -1.908 2.532 -15.952 1.00 88.50 208 GLY A CA 1
ATOM 1718 C C . GLY A 1 208 ? -1.315 3.723 -15.197 1.00 88.50 208 GLY A C 1
ATOM 1719 O O . GLY A 1 208 ? -1.997 4.729 -15.014 1.00 88.50 208 GLY A O 1
ATOM 1720 N N . HIS A 1 209 ? -0.067 3.613 -14.737 1.00 91.81 209 HIS A N 1
ATOM 1721 C CA . HIS A 1 209 ? 0.622 4.646 -13.956 1.00 91.81 209 HIS A CA 1
ATOM 1722 C C . HIS A 1 209 ? 1.236 5.706 -14.873 1.00 91.81 209 HIS A C 1
ATOM 1724 O O . HIS A 1 209 ? 2.411 5.642 -15.237 1.00 91.81 209 HIS A O 1
ATOM 1730 N N . ARG A 1 210 ? 0.417 6.680 -15.276 1.00 86.19 210 ARG A N 1
ATOM 1731 C CA . ARG A 1 210 ? 0.786 7.717 -16.256 1.00 86.19 210 ARG A CA 1
ATOM 1732 C C . ARG A 1 210 ? 1.910 8.630 -15.772 1.00 86.19 210 ARG A C 1
ATOM 1734 O O . ARG A 1 210 ? 2.784 8.972 -16.560 1.00 86.19 210 ARG A O 1
ATOM 1741 N N . ASP A 1 211 ? 1.950 8.957 -14.487 1.00 89.06 211 ASP A N 1
ATOM 1742 C CA . ASP A 1 211 ? 2.988 9.825 -13.913 1.00 89.06 211 ASP A CA 1
ATOM 1743 C C . ASP A 1 211 ? 4.381 9.188 -13.998 1.00 89.06 211 ASP A C 1
ATOM 1745 O O . ASP A 1 211 ? 5.381 9.863 -14.239 1.00 89.06 211 ASP A O 1
ATOM 1749 N N . ILE A 1 212 ? 4.443 7.856 -13.921 1.00 88.31 212 ILE A N 1
ATOM 1750 C CA . ILE A 1 212 ? 5.679 7.091 -14.112 1.00 88.31 212 ILE A CA 1
ATOM 1751 C C . ILE A 1 212 ? 6.140 7.144 -15.570 1.00 88.31 212 ILE A C 1
ATOM 1753 O O . ILE A 1 212 ? 7.334 7.286 -15.833 1.00 88.31 212 ILE A O 1
ATOM 1757 N N . LEU A 1 213 ? 5.211 7.064 -16.525 1.00 81.81 213 LEU A N 1
ATOM 1758 C CA . LEU A 1 213 ? 5.528 7.237 -17.943 1.00 81.81 213 LEU A CA 1
ATOM 1759 C C . LEU A 1 213 ? 6.109 8.628 -18.209 1.00 81.81 213 LEU A C 1
ATOM 1761 O O . LEU A 1 213 ? 7.152 8.732 -18.854 1.00 81.81 213 LEU A O 1
ATOM 1765 N N . THR A 1 214 ? 5.487 9.675 -17.664 1.00 82.25 214 THR A N 1
ATOM 1766 C CA . THR A 1 214 ? 5.987 11.053 -17.759 1.00 82.25 214 THR A CA 1
ATOM 1767 C C . THR A 1 214 ? 7.404 11.166 -17.192 1.00 82.25 214 THR A C 1
ATOM 1769 O O . THR A 1 214 ? 8.299 11.654 -17.884 1.00 82.25 214 THR A O 1
ATOM 1772 N N . LEU A 1 215 ? 7.651 10.622 -15.994 1.00 82.12 215 LEU A N 1
ATOM 1773 C CA . LEU A 1 215 ? 8.977 10.602 -15.367 1.00 82.12 215 LEU A CA 1
ATOM 1774 C C . LEU A 1 215 ? 10.043 9.917 -16.251 1.00 82.12 215 LEU A C 1
ATOM 1776 O O . LEU A 1 215 ? 11.159 10.423 -16.422 1.00 82.12 215 LEU A O 1
ATOM 1780 N N . VAL A 1 216 ? 9.721 8.758 -16.831 1.00 77.88 216 VAL A N 1
ATOM 1781 C CA . VAL A 1 216 ? 10.655 7.985 -17.672 1.00 77.88 216 VAL A CA 1
ATOM 1782 C C . VAL A 1 216 ? 10.922 8.683 -19.009 1.00 77.88 216 VAL A C 1
ATOM 1784 O O . VAL A 1 216 ? 12.069 8.729 -19.463 1.00 77.88 216 VAL A O 1
ATOM 1787 N N . LEU A 1 217 ? 9.893 9.278 -19.619 1.00 73.00 217 LEU A N 1
ATOM 1788 C CA . LEU A 1 217 ? 10.018 10.017 -20.877 1.00 73.00 217 LEU A CA 1
ATOM 1789 C C . LEU A 1 217 ? 10.874 11.274 -20.713 1.00 73.00 217 LEU A C 1
ATOM 1791 O O . LEU A 1 217 ? 11.751 11.534 -21.538 1.00 73.00 217 LEU A O 1
ATOM 1795 N N . MET A 1 218 ? 10.674 12.017 -19.623 1.00 69.81 218 MET A N 1
ATOM 1796 C CA . MET A 1 218 ? 11.453 13.222 -19.323 1.00 69.81 218 MET A CA 1
ATOM 1797 C C . MET A 1 218 ? 12.922 12.909 -19.019 1.00 69.81 218 MET A C 1
ATOM 1799 O O . MET A 1 218 ? 13.802 13.703 -19.346 1.00 69.81 218 MET A O 1
ATOM 1803 N N . SER A 1 219 ? 13.209 11.735 -18.452 1.00 67.06 219 SER A N 1
ATOM 1804 C CA . SER A 1 219 ? 14.577 11.308 -18.130 1.00 67.06 219 SER A CA 1
ATOM 1805 C C . SER A 1 219 ? 15.314 10.610 -19.287 1.00 67.06 219 SER A C 1
ATOM 1807 O O . SER A 1 219 ? 16.510 10.354 -19.165 1.00 67.06 219 SER A O 1
ATOM 1809 N N . LYS A 1 220 ? 14.648 10.320 -20.421 1.00 63.91 220 LYS A N 1
ATOM 1810 C CA . LYS A 1 220 ? 15.184 9.533 -21.560 1.00 63.91 220 LYS A CA 1
ATOM 1811 C C . LYS A 1 220 ? 15.734 8.151 -21.161 1.00 63.91 220 LYS A C 1
ATOM 1813 O O . LYS A 1 220 ? 16.598 7.606 -21.844 1.00 63.91 220 LYS A O 1
ATOM 1818 N N . THR A 1 221 ? 15.259 7.583 -20.053 1.00 59.22 221 THR A N 1
ATOM 1819 C CA . THR A 1 221 ? 15.839 6.371 -19.443 1.00 59.22 221 THR A CA 1
ATOM 1820 C C . THR A 1 221 ? 15.227 5.055 -19.931 1.00 59.22 221 THR A C 1
ATOM 1822 O O . THR A 1 221 ? 15.755 3.996 -19.603 1.00 59.22 221 THR A O 1
ATOM 1825 N N . GLY A 1 222 ? 14.146 5.083 -20.720 1.00 60.38 222 GLY A N 1
ATOM 1826 C CA . GLY A 1 222 ? 13.472 3.876 -21.211 1.00 60.38 222 GLY A CA 1
ATOM 1827 C C . GLY A 1 222 ? 12.994 3.999 -22.656 1.00 60.38 222 GLY A C 1
ATOM 1828 O O . GLY A 1 222 ? 12.461 5.033 -23.054 1.00 60.38 222 GLY A O 1
ATOM 1829 N N . SER A 1 223 ? 13.170 2.931 -23.439 1.00 68.31 223 SER A N 1
ATOM 1830 C CA . SER A 1 223 ? 12.620 2.823 -24.793 1.00 68.31 223 SER A CA 1
ATOM 1831 C C . SER A 1 223 ? 11.225 2.196 -24.734 1.00 68.31 223 SER A C 1
ATOM 1833 O O . SER A 1 223 ? 11.084 1.038 -24.345 1.00 68.31 223 SER A O 1
ATOM 1835 N N . ILE A 1 224 ? 10.195 2.949 -25.137 1.00 70.00 224 ILE A N 1
ATOM 1836 C CA . ILE A 1 224 ? 8.800 2.467 -25.246 1.00 70.00 224 ILE A CA 1
ATOM 1837 C C . ILE A 1 224 ? 8.705 1.233 -26.164 1.00 70.00 224 ILE A C 1
ATOM 1839 O O . ILE A 1 224 ? 7.881 0.346 -25.932 1.00 70.00 224 ILE A O 1
ATOM 1843 N N . GLU A 1 225 ? 9.584 1.161 -27.166 1.00 72.56 225 GLU A N 1
ATOM 1844 C CA . GLU A 1 225 ? 9.646 0.084 -28.159 1.00 72.56 225 GLU A CA 1
ATOM 1845 C C . GLU A 1 225 ? 10.435 -1.143 -27.691 1.00 72.56 225 GLU A C 1
ATOM 1847 O O . GLU A 1 225 ? 10.435 -2.178 -28.358 1.00 72.56 225 GLU A O 1
ATOM 1852 N N . GLU A 1 226 ? 11.125 -1.058 -26.552 1.00 77.56 226 GLU A N 1
ATOM 1853 C CA . GLU A 1 226 ? 11.823 -2.213 -26.009 1.00 77.56 226 GLU A CA 1
ATOM 1854 C C . GLU A 1 226 ? 10.815 -3.271 -25.558 1.00 77.56 226 GLU A C 1
ATOM 1856 O O . GLU A 1 226 ? 9.861 -2.998 -24.826 1.00 77.56 226 GLU A O 1
ATOM 1861 N N . VAL A 1 227 ? 11.057 -4.509 -25.977 1.00 76.00 227 VAL A N 1
ATOM 1862 C CA . VAL A 1 227 ? 10.221 -5.647 -25.613 1.00 76.00 227 VAL A CA 1
ATOM 1863 C C . VAL A 1 227 ? 10.740 -6.353 -24.362 1.00 76.00 227 VAL A C 1
ATOM 1865 O O . VAL A 1 227 ? 11.949 -6.413 -24.117 1.00 76.00 227 VAL A O 1
ATOM 1868 N N . ASP A 1 228 ? 9.842 -6.895 -23.549 1.00 73.88 228 ASP A N 1
ATOM 1869 C CA . ASP A 1 228 ? 10.181 -7.734 -22.397 1.00 73.88 228 ASP A CA 1
ATOM 1870 C C . ASP A 1 228 ? 10.441 -9.208 -22.7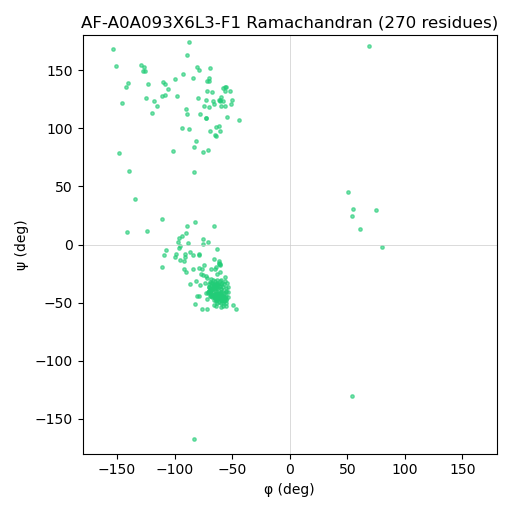73 1.00 73.88 228 ASP A C 1
ATOM 1872 O O . ASP A 1 228 ? 10.610 -9.565 -23.943 1.00 73.88 228 ASP A O 1
ATOM 1876 N N . GLY A 1 229 ? 10.494 -10.088 -21.766 1.00 73.25 229 GLY A N 1
ATOM 1877 C CA . GLY A 1 229 ? 10.671 -11.529 -21.969 1.00 73.25 229 GLY A CA 1
ATOM 1878 C C . GLY A 1 229 ? 9.542 -12.190 -22.769 1.00 73.25 229 GLY A C 1
ATOM 1879 O O . GLY A 1 229 ? 9.740 -13.286 -23.290 1.00 73.25 229 GLY A O 1
ATOM 1880 N N . TRP A 1 230 ? 8.403 -11.509 -22.915 1.00 59.91 230 TRP A N 1
ATOM 1881 C CA . TRP A 1 230 ? 7.249 -11.918 -23.713 1.00 59.91 230 TRP A CA 1
ATOM 1882 C C . TRP A 1 230 ? 7.274 -11.353 -25.130 1.00 59.91 230 TRP A C 1
ATOM 1884 O O . TRP A 1 230 ? 6.291 -11.475 -25.858 1.00 59.91 230 TRP A O 1
ATOM 1894 N N . LYS A 1 231 ? 8.377 -10.708 -25.532 1.00 77.19 231 LYS A N 1
ATOM 1895 C CA . LYS A 1 231 ? 8.466 -9.954 -26.788 1.00 77.19 231 LYS A CA 1
ATOM 1896 C C . LYS A 1 231 ? 7.363 -8.887 -26.899 1.00 77.19 231 LYS A C 1
ATOM 1898 O O . LYS A 1 231 ? 6.924 -8.581 -28.004 1.00 77.19 231 LYS A O 1
ATOM 1903 N N . THR A 1 232 ? 6.931 -8.340 -25.758 1.00 70.44 232 THR A N 1
ATOM 1904 C CA . THR A 1 232 ? 5.843 -7.364 -25.668 1.00 70.44 232 THR A CA 1
ATOM 1905 C C . THR A 1 232 ? 6.405 -5.997 -25.275 1.00 70.44 232 THR A C 1
ATOM 1907 O O . THR A 1 232 ? 7.164 -5.898 -24.311 1.00 70.44 232 THR A O 1
ATOM 1910 N N . ASN A 1 233 ? 6.086 -4.949 -26.037 1.00 79.81 233 ASN A N 1
ATOM 1911 C CA . ASN A 1 233 ? 6.511 -3.573 -25.763 1.00 79.81 233 ASN A CA 1
ATOM 1912 C C . ASN A 1 233 ? 5.524 -2.845 -24.826 1.00 79.81 233 ASN A C 1
ATOM 1914 O O . ASN A 1 233 ? 4.479 -3.383 -24.453 1.00 79.81 233 ASN A O 1
ATOM 1918 N N . ALA A 1 234 ? 5.857 -1.621 -24.404 1.00 75.19 234 ALA A N 1
ATOM 1919 C CA . ALA A 1 234 ? 5.051 -0.879 -23.429 1.00 75.19 234 ALA A CA 1
ATOM 1920 C C . ALA A 1 234 ? 3.618 -0.606 -23.927 1.00 75.19 234 ALA A C 1
ATOM 1922 O O . ALA A 1 234 ? 2.662 -0.837 -23.191 1.00 75.19 234 ALA A O 1
ATOM 1923 N N . LEU A 1 235 ? 3.453 -0.213 -25.191 1.00 73.88 235 LEU A N 1
ATOM 1924 C CA . LEU A 1 235 ? 2.142 0.084 -25.790 1.00 73.88 235 LEU A CA 1
ATOM 1925 C C . LEU A 1 235 ? 1.246 -1.158 -25.904 1.00 73.88 235 LEU A C 1
ATOM 1927 O O . LEU A 1 235 ? 0.025 -1.094 -25.739 1.00 73.88 235 LEU A O 1
ATOM 1931 N N . GLN A 1 236 ? 1.847 -2.320 -26.155 1.00 71.69 236 GLN A N 1
ATOM 1932 C CA . GLN A 1 236 ? 1.122 -3.587 -26.163 1.00 71.69 236 GLN A CA 1
ATOM 1933 C C . GLN A 1 236 ? 0.627 -3.948 -24.755 1.00 71.69 236 GLN A C 1
ATOM 1935 O O . GLN A 1 236 ? -0.505 -4.408 -24.618 1.00 71.69 236 GLN A O 1
ATOM 1940 N N . TRP A 1 237 ? 1.415 -3.681 -23.708 1.00 74.69 237 TRP A N 1
ATOM 1941 C CA . TRP A 1 237 ? 0.971 -3.844 -22.318 1.00 74.69 237 TRP A CA 1
ATOM 1942 C C . TRP A 1 237 ? -0.146 -2.872 -21.921 1.00 74.69 237 TRP A C 1
ATOM 1944 O O . TRP A 1 237 ? -1.050 -3.269 -21.188 1.00 74.69 237 TRP A O 1
ATOM 1954 N N . GLU A 1 238 ? -0.138 -1.642 -22.441 1.00 75.12 238 GLU A N 1
ATOM 1955 C CA . GLU A 1 238 ? -1.244 -0.688 -22.264 1.00 75.12 238 GLU A CA 1
ATOM 1956 C C . GLU A 1 238 ? -2.545 -1.252 -22.837 1.00 75.12 238 GLU A C 1
ATOM 1958 O O . GLU A 1 238 ? -3.578 -1.284 -22.167 1.00 75.12 238 GLU A O 1
ATOM 1963 N N . SER A 1 239 ? -2.466 -1.772 -24.063 1.00 72.69 239 SER A N 1
ATOM 1964 C CA . SER A 1 239 ? -3.600 -2.394 -24.746 1.00 72.69 239 SER A CA 1
ATOM 1965 C C . SER A 1 239 ? -4.105 -3.619 -23.979 1.00 72.69 239 SER A C 1
ATOM 1967 O O . SER A 1 239 ? -5.307 -3.765 -23.771 1.00 72.69 239 SER A O 1
ATOM 1969 N N . ILE A 1 240 ? -3.192 -4.470 -23.495 1.00 66.62 240 ILE A N 1
ATOM 1970 C CA . ILE A 1 240 ? -3.498 -5.641 -22.660 1.00 66.62 240 ILE A CA 1
ATOM 1971 C C . ILE A 1 240 ? -4.225 -5.233 -21.378 1.00 66.62 240 ILE A C 1
ATOM 1973 O O . ILE A 1 240 ? -5.241 -5.835 -21.041 1.00 66.62 240 ILE A O 1
ATOM 1977 N N . ALA A 1 241 ? -3.732 -4.220 -20.671 1.00 68.06 241 ALA A N 1
ATOM 1978 C CA . ALA A 1 241 ? -4.338 -3.752 -1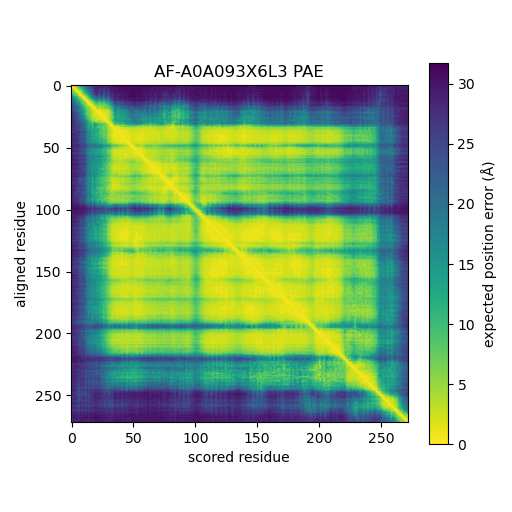9.433 1.00 68.06 241 ALA A CA 1
ATOM 1979 C C . ALA A 1 241 ? -5.703 -3.101 -19.654 1.00 68.06 241 ALA A C 1
ATOM 1981 O O . ALA A 1 241 ? -6.610 -3.249 -18.837 1.00 68.06 241 ALA A O 1
ATOM 1982 N N . MET A 1 242 ? -5.862 -2.368 -20.755 1.00 67.00 242 MET A N 1
ATOM 1983 C CA . MET A 1 242 ? -7.153 -1.805 -21.127 1.00 67.00 242 MET A CA 1
ATOM 1984 C C . MET A 1 242 ? -8.156 -2.921 -21.436 1.00 67.00 242 MET A C 1
ATOM 1986 O O . MET A 1 242 ? -9.290 -2.866 -20.966 1.00 67.00 242 MET A O 1
ATOM 1990 N N . LEU A 1 243 ? -7.720 -3.963 -22.152 1.00 58.00 243 LEU A N 1
ATOM 1991 C CA . LEU A 1 243 ? -8.532 -5.145 -22.419 1.00 58.00 243 LEU A CA 1
ATOM 1992 C C . LEU A 1 243 ? -8.867 -5.890 -21.125 1.00 58.00 243 LEU A C 1
ATOM 1994 O O . LEU A 1 243 ? -10.044 -6.066 -20.859 1.00 58.00 243 LEU A O 1
ATOM 1998 N N . SER A 1 244 ? -7.910 -6.252 -20.264 1.00 57.03 244 SER A N 1
ATOM 1999 C CA . SER A 1 244 ? -8.199 -6.983 -19.012 1.00 57.03 244 SER A CA 1
ATOM 2000 C C . SER A 1 244 ? -9.243 -6.290 -18.129 1.00 57.03 244 SER A C 1
ATOM 2002 O O . SER A 1 244 ? -10.064 -6.957 -17.508 1.00 57.03 244 SER A O 1
ATOM 2004 N N . LYS A 1 245 ? -9.278 -4.954 -18.142 1.00 57.47 245 LYS A N 1
ATOM 2005 C CA . LYS A 1 245 ? -10.264 -4.136 -17.418 1.00 57.47 245 LYS A CA 1
ATOM 2006 C C . LYS A 1 245 ? -11.650 -4.114 -18.079 1.00 57.47 245 LYS A C 1
ATOM 2008 O O . LYS A 1 245 ? -12.641 -3.920 -17.384 1.00 57.47 245 LYS A O 1
ATOM 2013 N N . LEU A 1 246 ? -11.729 -4.327 -19.393 1.00 47.84 246 LEU A N 1
ATOM 2014 C CA . LEU A 1 246 ? -12.980 -4.523 -20.141 1.00 47.84 246 LEU A CA 1
ATOM 2015 C C . LEU A 1 246 ? -13.470 -5.987 -20.084 1.00 47.84 246 LEU A C 1
ATOM 2017 O O . LEU A 1 246 ? -14.653 -6.248 -20.277 1.00 47.84 246 LEU A O 1
ATOM 2021 N N . LEU A 1 247 ? -12.576 -6.938 -19.789 1.00 44.81 247 LEU A N 1
ATOM 2022 C CA . LEU A 1 247 ? -12.784 -8.394 -19.814 1.00 44.81 247 LEU A CA 1
ATOM 2023 C C . LEU A 1 247 ? -13.455 -8.997 -18.572 1.00 44.81 247 LEU A C 1
ATOM 2025 O O . LEU A 1 247 ? -13.421 -10.210 -18.382 1.00 44.81 247 LEU A O 1
ATOM 2029 N N . VAL A 1 248 ? -14.143 -8.187 -17.767 1.00 48.06 248 VAL A N 1
ATOM 2030 C CA . VAL A 1 248 ? -15.078 -8.694 -16.742 1.00 48.06 248 VAL A CA 1
ATOM 2031 C C . VAL A 1 248 ? -16.356 -9.290 -17.389 1.00 48.06 248 VAL A C 1
ATOM 2033 O O . VAL A 1 248 ? -17.245 -9.765 -16.694 1.00 48.06 248 VAL A O 1
ATOM 2036 N N . GLN A 1 249 ? -16.446 -9.330 -18.727 1.00 39.72 249 GLN A N 1
ATOM 2037 C CA . GLN A 1 249 ? -17.421 -10.120 -19.493 1.00 39.72 249 GLN A CA 1
ATOM 2038 C C . GLN A 1 249 ? -16.728 -11.304 -20.197 1.00 39.72 249 GLN A C 1
ATOM 2040 O O . GLN A 1 249 ? -15.723 -11.129 -20.887 1.00 39.72 249 GLN A O 1
ATOM 2045 N N . GLU A 1 250 ? -17.271 -12.509 -19.999 1.00 42.81 250 GLU A N 1
ATOM 2046 C CA . GLU A 1 250 ? -16.594 -13.815 -20.122 1.00 42.81 250 GLU A CA 1
ATOM 2047 C C . GLU A 1 250 ? -16.005 -14.180 -21.506 1.00 42.81 250 GLU A C 1
ATOM 2049 O O . GLU A 1 250 ? -15.113 -15.025 -21.585 1.00 42.81 250 GLU A O 1
ATOM 2054 N N . ASP A 1 251 ? -16.400 -13.531 -22.603 1.00 42.41 251 ASP A N 1
ATOM 2055 C CA . ASP A 1 251 ? -16.169 -14.092 -23.946 1.00 42.41 251 ASP A CA 1
ATOM 2056 C C . ASP A 1 251 ? -14.855 -13.694 -24.652 1.00 42.41 251 ASP A C 1
ATOM 2058 O O . ASP A 1 251 ? -14.488 -14.296 -25.664 1.00 42.41 251 ASP A O 1
ATOM 2062 N N . ILE A 1 252 ? -14.083 -12.722 -24.151 1.00 46.88 252 ILE A N 1
ATOM 2063 C CA . ILE A 1 252 ? -12.888 -12.217 -24.874 1.00 46.88 252 ILE A CA 1
ATOM 2064 C C . ILE A 1 252 ? -11.552 -12.682 -24.224 1.00 46.88 252 ILE A C 1
ATOM 2066 O O . ILE A 1 252 ? -10.476 -12.560 -24.820 1.00 46.88 252 ILE A O 1
ATOM 2070 N N . LEU A 1 253 ? -11.602 -13.381 -23.079 1.00 42.97 253 LEU A N 1
ATOM 2071 C CA . LEU A 1 253 ? -10.448 -14.066 -22.458 1.00 42.97 253 LEU A CA 1
ATOM 2072 C C . LEU A 1 253 ? -9.764 -15.079 -23.400 1.00 42.97 253 LEU A C 1
ATOM 2074 O O . LEU A 1 253 ? -8.559 -15.316 -23.293 1.00 42.97 253 LEU A O 1
ATOM 2078 N N . ILE A 1 254 ? -10.496 -15.664 -24.352 1.00 46.06 254 ILE A N 1
ATOM 2079 C CA . ILE A 1 254 ? -9.968 -16.649 -25.314 1.00 46.06 254 ILE A CA 1
ATOM 2080 C C . ILE A 1 254 ? -9.070 -15.982 -26.370 1.00 46.06 254 ILE A C 1
ATOM 2082 O O . ILE A 1 254 ? -7.997 -16.500 -26.686 1.00 46.06 254 ILE A O 1
ATOM 2086 N N . LEU A 1 255 ? -9.459 -14.810 -26.886 1.00 43.16 255 LEU A N 1
ATOM 2087 C CA . LEU A 1 255 ? -8.658 -14.056 -27.861 1.00 43.16 255 LEU A CA 1
ATOM 2088 C C . LEU A 1 255 ? -7.382 -13.495 -27.219 1.00 43.16 255 LEU A C 1
ATOM 2090 O O . LEU A 1 255 ? -6.305 -13.554 -27.814 1.00 43.16 255 LEU A O 1
ATOM 2094 N N . PHE A 1 256 ? -7.492 -13.039 -25.971 1.00 47.41 256 PHE A N 1
ATOM 2095 C CA . PHE A 1 256 ? -6.373 -12.570 -25.156 1.00 47.41 256 PHE A CA 1
ATOM 2096 C C . PHE A 1 256 ? -5.360 -13.688 -24.842 1.00 47.41 256 PHE A C 1
ATOM 2098 O O . PHE A 1 256 ? -4.154 -13.524 -25.040 1.00 47.41 256 PHE A O 1
ATOM 2105 N N . ASN A 1 257 ? -5.848 -14.868 -24.447 1.00 47.16 257 ASN A N 1
ATOM 2106 C CA . ASN A 1 257 ? -5.010 -16.050 -24.235 1.00 47.16 257 ASN A CA 1
ATOM 2107 C C . ASN A 1 257 ? -4.323 -16.529 -25.522 1.00 47.16 257 ASN A C 1
ATOM 2109 O O . ASN A 1 257 ? -3.192 -17.013 -25.462 1.00 47.16 257 ASN A O 1
ATOM 2113 N N . ASN A 1 258 ? -4.963 -16.369 -26.684 1.00 44.97 258 ASN A N 1
ATOM 2114 C CA . ASN A 1 258 ? -4.344 -16.684 -27.970 1.00 44.97 258 ASN A CA 1
ATOM 2115 C C . ASN A 1 258 ? -3.214 -15.705 -28.320 1.00 44.97 258 ASN A C 1
ATOM 2117 O O . ASN A 1 258 ? -2.134 -16.170 -28.675 1.00 44.97 258 ASN A O 1
ATOM 2121 N N . TYR A 1 259 ? -3.399 -14.392 -28.129 1.00 48.47 259 TYR A N 1
ATOM 2122 C CA . TYR A 1 259 ? -2.349 -13.384 -28.359 1.00 48.47 259 TYR A CA 1
ATOM 2123 C C . TYR A 1 259 ? -1.090 -13.645 -27.512 1.00 48.47 259 TYR A C 1
ATOM 2125 O O . TYR A 1 259 ? 0.030 -13.628 -28.025 1.00 48.47 259 TYR A O 1
ATOM 2133 N N . LEU A 1 260 ? -1.269 -13.979 -26.229 1.00 50.25 260 LEU A N 1
ATOM 2134 C CA . LEU A 1 260 ? -0.161 -14.301 -25.322 1.00 50.25 260 LEU A CA 1
ATOM 2135 C C . LEU A 1 260 ? 0.483 -15.672 -25.600 1.00 50.25 260 LEU A C 1
ATOM 2137 O O . LEU A 1 260 ? 1.663 -15.862 -25.310 1.00 50.25 260 LEU A O 1
ATOM 2141 N N . ARG A 1 261 ? -0.258 -16.633 -26.171 1.00 46.88 261 ARG A N 1
ATOM 2142 C CA . ARG A 1 261 ? 0.260 -17.971 -26.514 1.00 46.88 261 ARG A CA 1
ATOM 2143 C C . ARG A 1 261 ? 1.027 -17.987 -27.841 1.00 46.88 261 ARG A C 1
ATOM 2145 O O . ARG A 1 261 ? 1.951 -18.785 -27.981 1.00 46.88 261 ARG A O 1
ATOM 2152 N N . THR A 1 262 ? 0.668 -17.141 -28.806 1.00 45.69 262 THR A N 1
ATOM 2153 C CA . THR A 1 262 ? 1.289 -17.132 -30.145 1.00 45.69 262 THR A CA 1
ATOM 2154 C C . THR A 1 262 ? 2.351 -16.050 -30.335 1.00 45.69 262 THR A C 1
ATOM 2156 O O . THR A 1 262 ? 3.069 -16.080 -31.334 1.00 45.69 262 THR A O 1
ATOM 2159 N N . GLY A 1 263 ? 2.468 -15.102 -29.397 1.00 44.00 263 GLY A N 1
ATOM 2160 C CA . GLY A 1 263 ? 3.172 -13.840 -29.632 1.00 44.00 263 GLY A CA 1
ATOM 2161 C C . GLY A 1 263 ? 2.405 -12.949 -30.621 1.00 44.00 263 GLY A C 1
ATOM 2162 O O . GLY A 1 263 ? 1.426 -13.406 -31.229 1.00 44.00 263 GLY A O 1
ATOM 2163 N N . PRO A 1 264 ? 2.816 -11.677 -30.801 1.00 39.75 264 PRO A N 1
ATOM 2164 C CA . PRO A 1 264 ? 2.175 -10.797 -31.769 1.00 39.75 264 PRO A CA 1
ATOM 2165 C C . PRO A 1 264 ? 2.256 -11.442 -33.154 1.00 39.75 264 PRO A C 1
ATOM 2167 O O . PRO A 1 264 ? 3.349 -11.772 -33.626 1.00 39.75 264 PRO A O 1
ATOM 2170 N N . MET A 1 265 ? 1.106 -11.642 -33.808 1.00 39.28 265 MET A N 1
ATOM 2171 C CA . MET A 1 265 ? 1.106 -12.010 -35.220 1.00 39.28 265 MET A CA 1
ATOM 2172 C C . MET A 1 265 ? 1.894 -10.938 -35.966 1.00 39.28 265 MET A C 1
ATOM 2174 O O . MET A 1 265 ? 1.542 -9.761 -35.932 1.00 39.28 265 MET A O 1
ATOM 2178 N N . SER A 1 266 ? 2.985 -11.352 -36.608 1.00 35.34 266 SER A N 1
ATOM 2179 C CA . SER A 1 266 ? 3.737 -10.494 -37.510 1.00 35.34 266 SER A CA 1
ATOM 2180 C C . SER A 1 266 ? 2.797 -10.073 -38.634 1.00 35.34 266 SER A C 1
ATOM 2182 O O . SER A 1 266 ? 2.589 -10.810 -39.595 1.00 35.34 266 SER A O 1
ATOM 2184 N N . THR A 1 267 ? 2.216 -8.879 -38.529 1.00 36.47 267 THR A N 1
ATOM 2185 C CA . THR A 1 267 ? 1.684 -8.178 -39.692 1.00 36.47 267 THR A CA 1
ATOM 2186 C C . THR A 1 267 ? 2.886 -7.725 -40.502 1.00 36.47 267 THR A C 1
ATOM 2188 O O . THR A 1 267 ? 3.365 -6.596 -40.393 1.00 36.47 267 THR A O 1
ATOM 2191 N N . ARG A 1 268 ? 3.425 -8.656 -41.288 1.00 31.31 268 ARG A N 1
ATOM 2192 C CA . ARG A 1 268 ? 4.326 -8.354 -42.386 1.00 31.31 268 ARG A CA 1
ATOM 2193 C C . ARG A 1 268 ? 3.491 -7.564 -43.392 1.00 31.31 268 ARG A C 1
ATOM 2195 O O . ARG A 1 268 ? 2.753 -8.141 -44.181 1.00 31.31 268 ARG A O 1
ATOM 2202 N N . MET A 1 269 ? 3.545 -6.234 -43.314 1.00 30.75 269 MET A N 1
ATOM 2203 C CA . MET A 1 269 ? 3.173 -5.395 -44.448 1.00 30.75 269 MET A CA 1
ATOM 2204 C C . MET A 1 269 ? 4.182 -5.695 -45.554 1.00 30.75 269 MET A C 1
ATOM 2206 O O . MET A 1 269 ? 5.272 -5.128 -45.587 1.00 30.75 269 MET A O 1
ATOM 2210 N N . GLU A 1 270 ? 3.830 -6.625 -46.437 1.00 33.56 270 GLU A N 1
ATOM 2211 C CA . GLU A 1 270 ? 4.383 -6.659 -47.782 1.00 33.56 270 GLU A CA 1
ATOM 2212 C C . GLU A 1 270 ? 3.979 -5.345 -48.455 1.00 33.56 270 GLU A C 1
ATOM 2214 O O . GLU A 1 270 ? 2.827 -5.140 -48.831 1.00 33.56 270 GLU A O 1
ATOM 2219 N N . ARG A 1 271 ? 4.924 -4.408 -48.532 1.00 32.34 271 ARG A N 1
ATOM 2220 C CA . ARG A 1 271 ? 4.884 -3.359 -49.545 1.00 32.34 271 ARG A CA 1
ATOM 2221 C C . ARG A 1 271 ? 5.720 -3.860 -50.716 1.00 32.34 271 ARG A C 1
ATOM 2223 O O . ARG A 1 271 ? 6.947 -3.854 -50.635 1.00 32.34 271 ARG A O 1
ATOM 2230 N N . SER A 1 272 ? 5.025 -4.361 -51.733 1.00 38.81 272 SER A N 1
ATOM 2231 C CA . SER A 1 272 ? 5.468 -4.3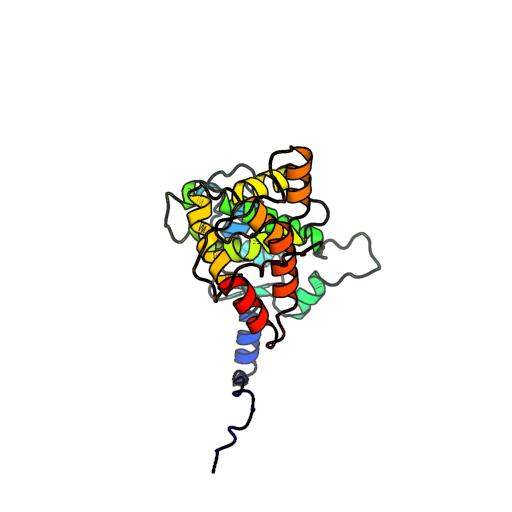46 -53.131 1.00 38.81 272 SER A CA 1
ATOM 2232 C C . SER A 1 272 ? 5.505 -2.915 -53.650 1.00 38.81 272 SER A C 1
ATOM 2234 O O . SER A 1 272 ? 4.540 -2.185 -53.316 1.00 38.81 272 SER A O 1
#

Sequence (272 aa):
MRNEASLWPDRETIPPLPMNVPEAYEKILNRVSVHEKEMAMALGVATTSEAETAIEASLNPDGLAEKIRRLCGLFVFIKDLKIYLIHQTAQEFLISKVDKSPDLTWYLEPSQTELHMTQICVRYLLMNDLISNNGKSVRILLYYCAENWADHFRYVLAPEDEIVHRVWRLYDVGTELFRLWFPIFWKTAMPYHRDRKIKKLHLAVFNGHRDILTLVLMSKTGSIEEVDGWKTNALQWESIAMLSKLLVQEDILILFNNYLRTGPMSTRMERS

Nearest PDB structures (foldseek):
  6tmd-assembly1_A  TM=2.331E-01  e=1.273E-01  Homo sapiens

pLDDT: mean 77.13, std 18.76, range [30.75, 98.25]

Secondary structure (DSSP, 8-state):
-------------PPPPPSSHHHHHHHHHGGGEEEHHHHHHHHHHHH-TT--SHHHHPPP-TTHHHHHHHHHGGGEEEETTEEEES-HHHHHHHH---TT-TT-TT---HHHHHHHHHHHHHHHHT-THHHH---TTTTTTHHHHHHHHHHHHHT-SS--HHHHHHHHHHT-TTSHHHHHHHHHHHHHH-TT-------HHHHHHHHT-HHHHHHHHHHT---TT---TTS--HHHHHHHHHHHHHTTSTTSHHHHHHHHHH-S--------

Organism: NCBI:txid1077442